Protein AF-A0A453CEZ7-F1 (afdb_monomer)

Solvent-accessible surface area (backbone atoms only — not comparable to full-atom values): 19955 Å² total; per-residue (Å²): 97,80,39,16,62,54,8,47,59,51,50,54,51,53,50,51,26,34,49,54,48,15,36,68,85,60,52,73,67,57,51,50,52,52,45,57,57,53,72,26,59,62,43,34,26,48,36,20,51,76,74,48,53,62,78,74,61,85,77,94,48,70,69,59,50,53,41,47,51,52,39,48,51,57,70,70,44,56,72,89,51,44,82,77,47,86,84,62,77,75,54,59,68,33,16,44,48,49,23,23,48,48,28,48,48,25,60,76,58,72,65,40,58,69,63,40,47,55,48,48,52,69,57,39,46,79,58,75,57,53,81,84,66,66,79,56,36,69,52,52,53,50,53,42,24,66,75,68,78,37,52,76,46,72,62,81,67,46,76,55,99,82,25,17,41,16,48,27,35,37,46,50,98,94,42,75,52,64,28,68,25,71,25,79,44,56,70,58,7,41,38,51,6,27,41,53,31,45,55,52,37,45,74,74,69,57,64,63,98,56,78,51,74,62,56,45,60,73,72,45,67,74,50,80,66,46,78,70,77,77,81,60,80,78,79,80,73,65,70,66,60,62,59,53,59,72,66,62,71,75,81,88,78,82,91,78,96,78,90,79,86,83,79,83,84,82,86,82,86,83,82,88,82,91,81,90,83,83,90,81,90,80,90,87,79,89,81,89,84,89,84,82,91,80,88,85,89,80,91,88,88,80,90,87,88,84,90,84,86,83,86,83,88,77,92,77,87,133

Organism: Aegilops tauschii subsp. strangulata (NCBI:txid200361)

Foldseek 3Di:
DVLLVVLLVLLLQLLLLQLCFFFVVDDPVLSVVLSCQLLDLQNLLLLLLVVVVVVVDDDDDPVLVVLNVVQSVLSPDDPVCNVVDDRGDRRSVSNSVSSSVLSVCCVVVVNPVVRSSVVSCVSRVVSVVCQPDDPQLVVQLVLLCVQVVKDKDWDDWDDDPQWTKTKIWIDDPNDIQIFIAIGNDPVVRVSVRSVVSVVVCVVVVSDHPDDDSSVCVVPTRGDDRDNPPPPDDPPPPPCPVVVVVVVPPDDDDDDDDDDDDDDDDDDDDDDDDDDDDDDDDDDDDDDDDDDDDDDDDDDDDDDDDDDDYDDDDDDDDD

pLDDT: mean 71.64, std 26.14, range [23.06, 97.88]

Radius of gyration: 31.82 Å; Cα contacts (8 Å, |Δi|>4): 300; chains: 1; bounding box: 87×62×103 Å

Secondary structure (DSSP, 8-state):
-HHHHHHHHHHHHHHHHHHHHH-TT--HHHHHHHHHHHS-HHHHHHHHHHTS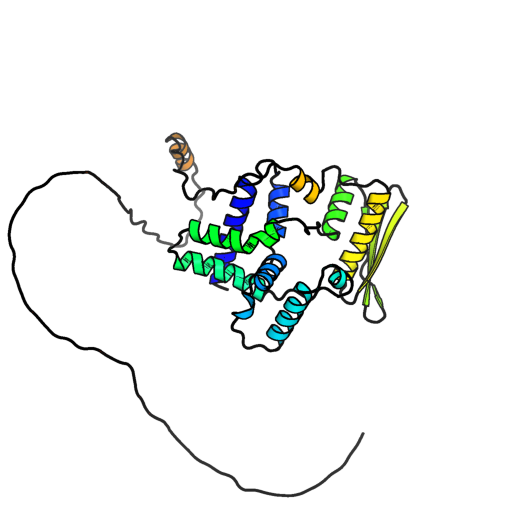GGGG-----HHHHHHHHHHHHHHHS-HHHHTTSPPPPP-THHHHHHHHHHHHHHHHTTS-HHHHHHHHHHHHTTTTT-TT----HHHHHHHHHHHTT-EEE-PPPEEETTEEEEEEEEEETTEEEEEEEEESSHHHHHHHHHHHHHHHHHHTT---SS--HHHHHHHS-PPPP--TTSSPPPP---THHHHHHHH-----------------------------------------------------------------------

InterPro domains:
  IPR000999 Ribonuclease III domain [PF00636] (1-110)
  IPR000999 Ribonuclease III domain [PS00517] (1-9)
  IPR000999 Ribonuclease III domain [PS50142] (1-110)
  IPR000999 Ribonuclease III domain [SM00535] (1-133)
  IPR000999 Ribonuclease III domain [cd00593] (1-128)
  IPR036389 Ribonuclease III, endonuclease domain superfamily [G3DSA:1.10.1520.10] (1-131)
  IPR036389 Ribonuclease III, endonuclease domain superfamily [SSF69065] (1-130)

Mean predicted aligned error: 17.3 Å

Sequence (318 aa):
QKLEFLGDAVLEYLITSYLYSAYPDLKPGQITDLKSLAVSNNSLAYVAVQKGIHKYLIKDSNYLSTAVNKFENYIRLPNSEKDLVEEPACPKVLGDIVESCVAAVLLDSGFNLNYVWTLVLMLLEPVLSFSDMHMNPMREIRELCQCHELELGLPEPMKADGEYHVKVEVNINSQVISSAAANRNSKVARKFAAQETLSKLKNYGYTHKNKSLEEILRDARKKEPELLGYNEEPIKVEADISAEMNNLKIGKERDANISFQNTEISIRGTLRTSSQRTAGNTMFSKDDVSIERNNQLKVAKQNACLPKGTTQKNIRKE

Structure (mmCIF, N/CA/C/O backbone):
data_AF-A0A453CEZ7-F1
#
_entry.id   AF-A0A453CEZ7-F1
#
loop_
_atom_site.group_PDB
_atom_site.id
_atom_site.type_symbol
_atom_s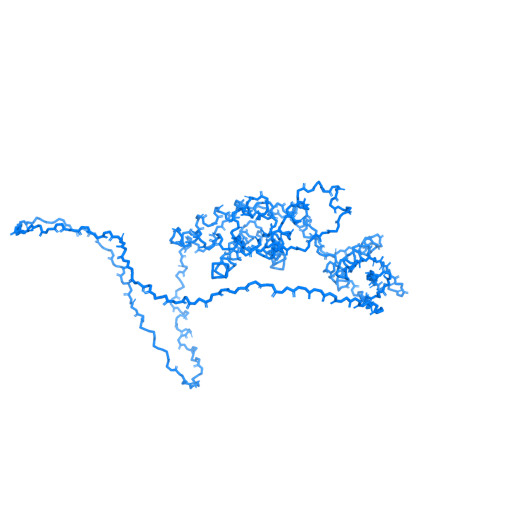ite.label_atom_id
_atom_site.label_alt_id
_atom_site.label_comp_id
_atom_site.label_asym_id
_atom_site.label_entity_id
_atom_site.label_seq_id
_atom_site.pdbx_PDB_ins_code
_atom_site.Cartn_x
_atom_site.Cartn_y
_atom_site.Cartn_z
_atom_site.occupancy
_atom_site.B_iso_or_equiv
_atom_site.auth_seq_id
_atom_site.auth_comp_id
_atom_site.auth_asym_id
_atom_site.auth_atom_id
_atom_site.pdbx_PDB_model_num
ATOM 1 N N . GLN A 1 1 ? -17.332 4.122 0.348 1.00 91.44 1 GLN A N 1
ATOM 2 C CA . GLN A 1 1 ? -17.367 5.562 0.006 1.00 91.44 1 GLN A CA 1
ATOM 3 C C . GLN A 1 1 ? -17.432 6.469 1.233 1.00 91.44 1 GLN A C 1
ATOM 5 O O . GLN A 1 1 ? -16.392 6.988 1.594 1.00 91.44 1 GLN A O 1
ATOM 10 N N . LYS A 1 2 ? -18.559 6.665 1.948 1.00 97.81 2 LYS A N 1
ATOM 11 C CA . LYS A 1 2 ? -18.514 7.504 3.179 1.00 97.81 2 LYS A CA 1
ATOM 12 C C . LYS A 1 2 ? -17.628 6.920 4.292 1.00 97.81 2 LYS A C 1
ATOM 14 O O . LYS A 1 2 ? -16.900 7.669 4.927 1.00 97.81 2 LYS A O 1
ATOM 19 N N . LEU A 1 3 ? -17.707 5.604 4.516 1.00 97.81 3 LEU A N 1
ATOM 20 C CA . LEU A 1 3 ? -16.859 4.907 5.492 1.00 97.81 3 LEU A CA 1
ATOM 21 C C . LEU A 1 3 ? -15.409 4.826 4.998 1.00 97.81 3 LEU A C 1
ATOM 23 O O . LEU A 1 3 ? -14.551 5.355 5.674 1.00 97.81 3 LEU A O 1
ATOM 27 N N . GLU A 1 4 ? -15.164 4.278 3.803 1.00 97.88 4 GLU A N 1
ATOM 28 C CA . GLU A 1 4 ? -13.909 4.388 3.019 1.00 97.88 4 GLU A CA 1
ATOM 29 C C . GLU A 1 4 ? -13.171 5.728 3.216 1.00 97.88 4 GLU A C 1
ATOM 31 O O . GLU A 1 4 ? -12.078 5.728 3.759 1.00 97.88 4 GLU A O 1
ATOM 36 N N . PHE A 1 5 ? -13.799 6.871 2.912 1.00 97.50 5 PHE A N 1
ATOM 37 C CA . PHE A 1 5 ? -13.181 8.199 3.050 1.00 97.50 5 PHE A CA 1
ATOM 38 C C . PHE A 1 5 ? -12.743 8.544 4.486 1.00 97.50 5 PHE A C 1
ATOM 40 O O . PHE A 1 5 ? -11.689 9.138 4.688 1.00 97.50 5 PHE A O 1
ATOM 47 N N . LEU A 1 6 ? -13.540 8.178 5.497 1.00 97.75 6 LEU A N 1
ATOM 48 C CA . LEU A 1 6 ? -13.139 8.322 6.902 1.00 97.75 6 LEU A CA 1
ATOM 49 C C . LEU A 1 6 ? -12.032 7.318 7.270 1.00 97.75 6 LEU A C 1
ATOM 51 O O . LEU A 1 6 ? -11.147 7.625 8.061 1.00 97.75 6 LEU A O 1
ATOM 55 N N . GLY A 1 7 ? -12.102 6.117 6.705 1.00 97.50 7 GLY A N 1
ATOM 56 C CA . GLY A 1 7 ? -11.224 4.991 6.981 1.00 97.50 7 GLY A CA 1
ATOM 57 C C . GLY A 1 7 ? -9.816 5.200 6.461 1.00 97.50 7 GLY A C 1
ATOM 58 O O . GLY A 1 7 ? -8.882 4.913 7.195 1.00 97.50 7 GLY A O 1
ATOM 59 N N . ASP A 1 8 ? -9.674 5.747 5.255 1.00 96.31 8 ASP A N 1
ATOM 60 C CA . ASP A 1 8 ? -8.403 6.145 4.641 1.00 96.31 8 ASP A CA 1
ATOM 61 C C . ASP A 1 8 ? -7.633 7.117 5.550 1.00 96.31 8 ASP A C 1
ATOM 63 O O . ASP A 1 8 ? -6.534 6.805 6.004 1.00 96.31 8 ASP A O 1
ATOM 67 N N . ALA A 1 9 ? -8.264 8.225 5.961 1.00 95.94 9 ALA A N 1
ATOM 68 C CA . ALA A 1 9 ? -7.652 9.205 6.864 1.00 95.94 9 ALA A CA 1
ATOM 69 C C . ALA A 1 9 ? -7.253 8.609 8.233 1.00 95.94 9 ALA A C 1
ATOM 71 O O . ALA A 1 9 ? -6.194 8.923 8.782 1.00 95.94 9 ALA A O 1
ATOM 72 N N . VAL A 1 10 ? -8.088 7.727 8.793 1.00 95.38 10 VAL A N 1
ATOM 73 C CA . VAL A 1 10 ? -7.807 7.037 10.065 1.00 95.38 10 VAL A CA 1
ATOM 74 C C . VAL A 1 10 ? -6.659 6.038 9.901 1.00 95.38 10 VAL A C 1
ATOM 76 O O . VAL A 1 10 ? -5.784 5.956 10.760 1.00 95.38 10 VAL A O 1
ATOM 79 N N . LEU A 1 11 ? -6.628 5.301 8.792 1.00 95.06 11 LEU A N 1
ATOM 80 C CA . LEU A 1 11 ? -5.602 4.314 8.477 1.00 95.06 11 LEU A CA 1
ATOM 81 C C . LEU A 1 11 ? -4.247 4.973 8.189 1.00 95.06 11 LEU A C 1
ATOM 83 O O . LEU A 1 11 ? -3.222 4.480 8.662 1.00 95.06 11 LEU A O 1
ATOM 87 N N . GLU A 1 12 ? -4.242 6.109 7.485 1.00 92.94 12 GLU A N 1
ATOM 88 C CA . GLU A 1 12 ? -3.051 6.924 7.244 1.00 92.94 12 GLU A CA 1
ATOM 89 C C . GLU A 1 12 ? -2.430 7.402 8.562 1.00 92.94 12 GLU A C 1
ATOM 91 O O . GLU A 1 12 ? -1.220 7.251 8.762 1.00 92.94 12 GLU A O 1
ATOM 96 N N . TYR A 1 13 ? -3.246 7.932 9.479 1.00 93.69 13 TYR A N 1
ATOM 97 C CA . TYR A 1 13 ? -2.795 8.344 10.808 1.00 93.69 13 TYR A CA 1
ATOM 98 C C . TYR A 1 13 ? -2.228 7.157 11.600 1.00 93.69 13 TYR A C 1
ATOM 100 O O . TYR A 1 13 ? -1.073 7.216 12.020 1.00 93.69 13 TYR A O 1
ATOM 108 N N . LEU A 1 14 ? -2.973 6.051 11.732 1.00 93.44 14 LEU A N 1
ATOM 109 C CA . LEU A 1 14 ? -2.536 4.892 12.520 1.00 93.44 14 LEU A CA 1
ATOM 110 C C . LEU A 1 14 ? -1.253 4.254 11.955 1.00 93.44 14 LEU A C 1
ATOM 112 O O . LEU A 1 14 ? -0.355 3.911 12.723 1.00 93.44 14 LEU A O 1
ATOM 116 N N . ILE A 1 15 ? -1.096 4.147 10.630 1.00 91.81 15 ILE A N 1
ATOM 117 C CA . ILE A 1 15 ? 0.166 3.663 10.049 1.00 91.81 15 ILE A CA 1
ATOM 118 C C . ILE A 1 15 ? 1.305 4.669 10.211 1.00 91.81 15 ILE A C 1
ATOM 120 O O . ILE A 1 15 ? 2.438 4.256 10.460 1.00 91.81 15 ILE A O 1
ATOM 124 N N . THR A 1 16 ? 1.035 5.973 10.145 1.00 91.94 16 THR A N 1
ATOM 125 C CA . THR A 1 16 ? 2.059 6.987 10.434 1.00 91.94 16 THR A CA 1
ATOM 126 C C . THR A 1 16 ? 2.532 6.883 11.890 1.00 91.94 16 THR A C 1
ATOM 128 O O . THR A 1 16 ? 3.740 6.870 12.128 1.00 91.94 16 THR A O 1
ATOM 131 N N . SER A 1 17 ? 1.618 6.696 12.851 1.00 92.19 17 SER A N 1
ATOM 132 C CA . SER A 1 17 ? 1.946 6.441 14.262 1.00 92.19 17 SER A CA 1
ATOM 133 C C . SER A 1 17 ? 2.758 5.159 14.461 1.00 92.19 17 SER A C 1
ATOM 135 O O . SER A 1 17 ? 3.758 5.185 15.180 1.00 92.19 17 SER A O 1
ATOM 137 N N . TYR A 1 18 ? 2.391 4.057 13.792 1.00 91.69 18 TYR A N 1
ATOM 138 C CA . TYR A 1 18 ? 3.159 2.805 13.818 1.00 91.69 18 TYR A CA 1
ATOM 139 C C . TYR A 1 18 ? 4.579 2.997 13.277 1.00 91.69 18 TYR A C 1
ATOM 141 O O . TYR A 1 18 ? 5.542 2.627 13.943 1.00 91.69 18 TYR A O 1
ATOM 149 N N . LEU A 1 19 ? 4.734 3.588 12.087 1.00 90.81 19 LEU A N 1
ATOM 150 C CA . LEU A 1 19 ? 6.047 3.740 11.455 1.00 90.81 19 LEU A CA 1
ATOM 151 C C . LEU A 1 19 ? 6.964 4.668 12.261 1.00 90.81 19 LEU A C 1
ATOM 153 O O . LEU A 1 19 ? 8.140 4.356 12.428 1.00 90.81 19 LEU A O 1
ATOM 157 N N . TYR A 1 20 ? 6.425 5.766 12.794 1.00 91.06 20 TYR A N 1
ATOM 158 C CA . TYR A 1 20 ? 7.179 6.729 13.597 1.00 91.06 20 TYR A CA 1
ATOM 159 C C . TYR A 1 20 ? 7.643 6.148 14.944 1.00 91.06 20 TYR A C 1
ATOM 161 O O . TYR A 1 20 ? 8.802 6.317 15.319 1.00 91.06 20 TYR A O 1
ATOM 169 N N . SER A 1 21 ? 6.765 5.440 15.666 1.00 91.00 21 SER A N 1
ATOM 170 C CA . SER A 1 21 ? 7.099 4.851 16.975 1.00 91.00 21 SER A CA 1
ATOM 171 C C . SER A 1 21 ? 7.994 3.611 16.857 1.00 91.00 21 SER A C 1
ATOM 173 O O . SER A 1 21 ? 9.000 3.501 17.565 1.00 91.00 21 SER A O 1
ATOM 175 N N . ALA A 1 22 ? 7.671 2.697 15.935 1.00 89.88 22 ALA A N 1
ATOM 176 C CA . ALA A 1 22 ? 8.386 1.436 15.777 1.00 89.88 22 ALA A CA 1
ATOM 177 C C . ALA A 1 22 ? 9.770 1.603 15.137 1.00 89.88 22 ALA A C 1
ATOM 179 O O . ALA A 1 22 ? 10.648 0.793 15.422 1.00 89.88 22 ALA A O 1
ATOM 180 N N . TYR A 1 23 ? 9.987 2.621 14.296 1.00 90.19 23 TYR A N 1
ATOM 181 C CA . TYR A 1 23 ? 11.231 2.797 13.539 1.00 90.19 23 TYR A CA 1
ATOM 182 C C . TYR A 1 23 ? 11.820 4.218 13.693 1.00 90.19 23 TYR A C 1
ATOM 184 O O . TYR A 1 23 ? 11.913 4.965 12.716 1.00 90.19 23 TYR A O 1
ATOM 192 N N . PRO A 1 24 ? 12.275 4.599 14.904 1.00 88.06 24 PRO A N 1
ATOM 193 C CA . PRO A 1 24 ? 12.726 5.963 15.213 1.00 88.06 24 PRO A CA 1
ATOM 194 C C . PRO A 1 24 ? 13.996 6.395 14.461 1.00 88.06 24 PRO A C 1
ATOM 196 O O . PRO A 1 24 ? 14.272 7.586 14.359 1.00 88.06 24 PRO A O 1
ATOM 199 N N . ASP A 1 25 ? 14.773 5.438 13.946 1.00 87.56 25 ASP A N 1
ATOM 200 C CA . ASP A 1 25 ? 16.018 5.693 13.215 1.00 87.56 25 ASP A CA 1
ATOM 201 C C . ASP A 1 25 ? 15.774 6.007 11.715 1.00 87.56 25 ASP A C 1
ATOM 203 O O . ASP A 1 25 ? 16.719 6.308 10.979 1.00 87.56 25 ASP A O 1
ATOM 207 N N . LEU A 1 26 ? 14.521 5.937 11.233 1.00 87.12 26 LEU A N 1
ATOM 208 C CA . LEU A 1 26 ? 14.176 6.211 9.834 1.00 87.12 26 LEU A CA 1
ATOM 209 C C . LEU A 1 26 ? 14.031 7.702 9.529 1.00 87.12 26 LEU A C 1
ATOM 211 O O . LEU A 1 26 ? 13.443 8.488 10.269 1.00 87.12 26 LEU A O 1
ATOM 215 N N . LYS A 1 27 ? 14.502 8.082 8.343 1.00 87.62 27 LYS A N 1
ATOM 216 C CA . LYS A 1 27 ? 14.357 9.430 7.790 1.00 87.62 27 LYS A CA 1
ATOM 217 C C . LYS A 1 27 ? 12.921 9.655 7.282 1.00 87.62 27 LYS A C 1
ATOM 219 O O . LYS A 1 27 ? 12.317 8.714 6.766 1.00 87.62 27 LYS A O 1
ATOM 224 N N . PRO A 1 28 ? 12.401 10.899 7.279 1.00 85.88 28 PRO A N 1
ATOM 225 C CA . PRO A 1 28 ? 11.036 11.199 6.822 1.00 85.88 28 PRO A CA 1
ATOM 226 C C . PRO A 1 28 ? 10.678 10.670 5.421 1.00 85.88 28 PRO A C 1
ATOM 228 O O . PRO A 1 28 ? 9.555 10.219 5.200 1.00 85.88 28 PRO A O 1
ATOM 231 N N . GLY A 1 29 ? 11.633 10.664 4.482 1.00 80.75 29 GLY A N 1
ATOM 232 C CA . GLY A 1 29 ? 11.440 10.058 3.158 1.00 80.75 29 GLY A CA 1
ATOM 233 C C . GLY A 1 29 ? 11.208 8.543 3.221 1.00 80.75 29 GLY A C 1
ATOM 234 O O . GLY A 1 29 ? 10.255 8.048 2.637 1.00 80.75 29 GLY A O 1
ATOM 235 N N . GLN A 1 30 ? 11.997 7.819 4.022 1.00 83.25 30 GLN A N 1
ATOM 236 C CA . GLN A 1 30 ? 11.859 6.367 4.205 1.00 83.25 30 GLN A CA 1
ATOM 237 C C . GLN A 1 30 ? 10.521 6.012 4.872 1.00 83.25 30 GLN A C 1
ATOM 239 O O . GLN A 1 30 ? 9.862 5.063 4.461 1.00 83.25 30 GLN A O 1
ATOM 244 N N . ILE A 1 31 ? 10.077 6.808 5.854 1.00 85.94 31 ILE A N 1
ATOM 245 C CA . ILE A 1 31 ? 8.747 6.661 6.471 1.00 85.94 31 ILE A CA 1
ATOM 246 C C . ILE A 1 31 ? 7.641 6.884 5.429 1.00 85.94 31 ILE A C 1
ATOM 248 O O . ILE A 1 31 ? 6.683 6.115 5.379 1.00 85.94 31 ILE A O 1
ATOM 252 N N . THR A 1 32 ? 7.782 7.896 4.568 1.00 84.81 32 THR A N 1
ATOM 253 C CA . THR A 1 32 ? 6.827 8.171 3.480 1.00 84.81 32 THR A CA 1
ATOM 254 C C . THR A 1 32 ? 6.749 6.999 2.499 1.00 84.81 32 THR A C 1
ATOM 256 O O . THR A 1 32 ? 5.654 6.585 2.128 1.00 84.81 32 THR A O 1
ATOM 259 N N . ASP A 1 33 ? 7.892 6.410 2.152 1.00 81.50 33 ASP A N 1
ATOM 260 C CA . ASP A 1 33 ? 7.983 5.270 1.239 1.00 81.50 33 ASP A CA 1
ATOM 261 C C . ASP A 1 33 ? 7.323 4.019 1.822 1.00 81.50 33 ASP A C 1
ATOM 263 O O . ASP A 1 33 ? 6.477 3.402 1.171 1.00 81.50 33 ASP A O 1
ATOM 267 N N . LEU A 1 34 ? 7.632 3.691 3.080 1.00 83.31 34 LEU A N 1
ATOM 268 C CA . LEU A 1 34 ? 6.989 2.595 3.804 1.00 83.31 34 LEU A CA 1
ATOM 269 C C . LEU A 1 34 ? 5.484 2.819 3.949 1.00 83.31 34 LEU A C 1
ATOM 271 O O . LEU A 1 34 ? 4.721 1.876 3.756 1.00 83.31 34 LEU A O 1
ATOM 275 N N . LYS A 1 35 ? 5.038 4.052 4.220 1.00 87.12 35 LYS A N 1
ATOM 276 C CA . LYS A 1 35 ? 3.612 4.397 4.291 1.00 87.12 35 LYS A CA 1
ATOM 277 C C . LYS A 1 35 ? 2.918 4.155 2.952 1.00 87.12 35 LYS A C 1
ATOM 279 O O . LYS A 1 35 ? 1.888 3.490 2.922 1.00 87.12 35 LYS A O 1
ATOM 284 N N . SER A 1 36 ? 3.496 4.633 1.847 1.00 83.44 36 SER A N 1
ATOM 285 C CA . SER A 1 36 ? 2.954 4.440 0.493 1.00 83.44 36 SER A CA 1
ATOM 286 C C . SER A 1 36 ? 2.915 2.975 0.046 1.00 83.44 36 SER A C 1
ATOM 288 O O . SER A 1 36 ? 2.122 2.628 -0.828 1.00 83.44 36 SER A O 1
ATOM 290 N N . LEU A 1 37 ? 3.763 2.118 0.619 1.00 80.50 37 LEU A N 1
ATOM 291 C CA . LEU A 1 37 ? 3.786 0.678 0.355 1.00 80.50 37 LEU A CA 1
ATOM 292 C C . LEU A 1 37 ? 2.840 -0.091 1.294 1.00 80.50 37 LEU A C 1
ATOM 294 O O . LEU A 1 37 ? 2.185 -1.036 0.856 1.00 80.50 37 LEU A O 1
ATOM 298 N N . ALA A 1 38 ? 2.700 0.336 2.551 1.00 82.81 38 ALA A N 1
ATOM 299 C CA . ALA A 1 38 ? 1.788 -0.262 3.524 1.00 82.81 38 ALA A CA 1
ATOM 300 C C . ALA A 1 38 ? 0.313 0.066 3.228 1.00 82.81 38 ALA A C 1
ATOM 302 O O . ALA A 1 38 ? -0.527 -0.833 3.184 1.00 82.81 38 ALA A O 1
ATOM 303 N N . VAL A 1 39 ? 0.010 1.341 2.971 1.00 85.69 39 VAL A N 1
ATOM 304 C CA . VAL A 1 39 ? -1.337 1.867 2.696 1.00 85.69 39 VAL A CA 1
ATOM 305 C C . VAL A 1 39 ? -1.469 2.160 1.202 1.00 85.69 39 VAL A C 1
ATOM 307 O O . VAL A 1 39 ? -1.606 3.296 0.759 1.00 85.69 39 VAL A O 1
ATOM 310 N N . SER A 1 40 ? -1.373 1.101 0.398 1.00 88.06 40 SER A N 1
ATOM 311 C CA . SER A 1 40 ? -1.708 1.146 -1.027 1.00 88.06 40 SER A CA 1
ATOM 312 C C . SER A 1 40 ? -2.954 0.309 -1.288 1.00 88.06 40 SER A C 1
ATOM 314 O O . SER A 1 40 ? -3.124 -0.748 -0.682 1.00 88.06 40 SER A O 1
ATOM 316 N N . ASN A 1 41 ? -3.783 0.704 -2.255 1.00 89.94 41 ASN A N 1
ATOM 317 C CA . ASN A 1 41 ? -4.950 -0.085 -2.665 1.00 89.94 41 ASN A CA 1
ATOM 318 C C . ASN A 1 41 ? -4.603 -1.558 -2.989 1.00 89.94 41 ASN A C 1
ATOM 320 O O . ASN A 1 41 ? -5.402 -2.451 -2.727 1.00 89.94 41 ASN A O 1
ATOM 324 N N . ASN A 1 42 ? -3.411 -1.841 -3.532 1.00 87.94 42 ASN A N 1
ATOM 325 C CA . ASN A 1 42 ? -2.968 -3.219 -3.776 1.00 87.94 42 ASN A CA 1
ATOM 326 C C . ASN A 1 42 ? -2.665 -3.966 -2.468 1.00 87.94 42 ASN A C 1
ATOM 328 O O . ASN A 1 42 ? -3.048 -5.125 -2.324 1.00 87.94 42 ASN A O 1
ATOM 332 N N . SER A 1 43 ? -2.025 -3.296 -1.510 1.00 88.25 43 SER A N 1
ATOM 333 C CA . SER A 1 43 ? -1.682 -3.841 -0.191 1.00 88.25 43 SER A CA 1
ATOM 334 C C . SER A 1 43 ? -2.938 -4.110 0.645 1.00 88.25 43 SER A C 1
ATOM 336 O O . SER A 1 43 ? -3.079 -5.176 1.241 1.00 88.25 43 SER A O 1
ATOM 338 N N . LEU A 1 44 ? -3.905 -3.190 0.620 1.00 92.62 44 LEU A N 1
ATOM 339 C CA . LEU A 1 44 ? -5.189 -3.356 1.303 1.00 92.62 44 LEU A CA 1
ATOM 340 C C . LEU A 1 44 ? -6.051 -4.437 0.636 1.00 92.62 44 LEU A C 1
ATOM 342 O O . LEU A 1 44 ? -6.640 -5.263 1.329 1.00 92.62 44 LEU A O 1
ATOM 346 N N . ALA A 1 45 ? -6.045 -4.532 -0.697 1.00 92.69 45 ALA A N 1
ATOM 347 C CA . ALA A 1 45 ? -6.705 -5.629 -1.400 1.00 92.69 45 ALA A CA 1
ATOM 348 C C . ALA A 1 45 ? -6.082 -7.003 -1.097 1.00 92.69 45 ALA A C 1
ATOM 350 O O . ALA A 1 45 ? -6.808 -7.989 -0.954 1.00 92.69 45 ALA A O 1
ATOM 351 N N . TYR A 1 46 ? -4.754 -7.078 -0.962 1.00 90.00 46 TYR A N 1
ATOM 352 C CA . TYR A 1 46 ? -4.055 -8.284 -0.513 1.00 90.00 46 TYR A CA 1
ATOM 353 C C . TYR A 1 46 ? -4.535 -8.714 0.881 1.00 90.00 46 TYR A C 1
ATOM 355 O O . TYR A 1 46 ? -4.950 -9.859 1.068 1.00 90.00 46 TYR A O 1
ATOM 363 N N . VAL A 1 47 ? -4.594 -7.772 1.828 1.00 91.38 47 VAL A N 1
ATOM 364 C CA . VAL A 1 47 ? -5.136 -7.985 3.181 1.00 91.38 47 VAL A CA 1
ATOM 365 C C . VAL A 1 47 ? -6.599 -8.437 3.139 1.00 91.38 47 VAL A C 1
ATOM 367 O O . VAL A 1 47 ? -6.963 -9.397 3.821 1.00 91.38 47 VAL A O 1
ATOM 370 N N . ALA A 1 48 ? -7.433 -7.829 2.291 1.00 94.25 48 ALA A N 1
ATOM 371 C CA . ALA A 1 48 ? -8.831 -8.217 2.117 1.00 94.25 48 ALA A CA 1
ATOM 372 C C . ALA A 1 48 ? -8.998 -9.657 1.605 1.00 94.25 48 ALA A C 1
ATOM 374 O O . ALA A 1 48 ? -9.954 -10.344 1.989 1.00 94.25 48 ALA A O 1
ATOM 375 N N . VAL A 1 49 ? -8.076 -10.136 0.760 1.00 92.88 49 VAL A N 1
ATOM 376 C CA . VAL A 1 49 ? -8.022 -11.540 0.331 1.00 92.88 49 VAL A CA 1
ATOM 377 C C . VAL A 1 49 ? -7.544 -12.439 1.468 1.00 92.88 49 VAL A C 1
ATOM 379 O O . VAL A 1 49 ? -8.243 -13.386 1.834 1.00 92.88 49 VAL A O 1
ATOM 382 N N . GLN A 1 50 ? -6.391 -12.132 2.060 1.00 89.69 50 GLN A N 1
ATOM 383 C CA . GLN A 1 50 ? -5.729 -12.976 3.055 1.00 89.69 50 GLN A CA 1
ATOM 384 C C . GLN A 1 50 ? -6.550 -13.141 4.343 1.00 89.69 50 GLN A C 1
ATOM 386 O O . GLN A 1 50 ? -6.664 -14.250 4.859 1.00 89.69 50 GLN A O 1
ATOM 391 N N . LYS A 1 51 ? -7.175 -12.064 4.836 1.00 90.94 51 LYS A N 1
ATOM 392 C CA . LYS A 1 51 ? -8.050 -12.078 6.024 1.00 90.94 51 LYS A CA 1
ATOM 393 C C . LYS A 1 51 ? -9.497 -12.492 5.694 1.00 90.94 51 LYS A C 1
ATOM 395 O O . LYS A 1 51 ? -10.345 -12.520 6.576 1.00 90.94 51 LYS A O 1
ATOM 400 N N . GLY A 1 52 ? -9.810 -12.814 4.433 1.00 93.25 52 GLY A N 1
ATOM 401 C CA . GLY A 1 52 ? -11.128 -13.323 4.025 1.00 93.25 52 GLY A CA 1
ATOM 402 C C . GLY A 1 52 ? -12.248 -12.282 3.879 1.00 93.25 52 GLY A C 1
ATOM 403 O O . GLY A 1 52 ? -13.368 -12.662 3.546 1.00 93.25 52 GLY A O 1
ATOM 404 N N . ILE A 1 53 ? -11.964 -10.989 4.069 1.00 94.25 53 ILE A N 1
ATOM 405 C CA . ILE A 1 53 ? -12.944 -9.883 4.076 1.00 94.25 53 ILE A CA 1
ATOM 406 C C . ILE A 1 53 ? -13.743 -9.819 2.761 1.00 94.25 53 ILE A C 1
ATOM 408 O O . ILE A 1 53 ? -14.964 -9.667 2.779 1.00 94.25 53 ILE A O 1
ATOM 412 N N . HIS A 1 54 ? -13.082 -10.041 1.620 1.00 94.69 54 HIS A N 1
ATOM 413 C CA . HIS A 1 54 ? -13.695 -10.110 0.281 1.00 94.69 54 HIS A CA 1
ATOM 414 C C . HIS A 1 54 ? -14.901 -11.068 0.164 1.00 94.69 54 HIS A C 1
ATOM 416 O O . HIS A 1 54 ? -15.762 -10.863 -0.696 1.00 94.69 54 HIS A O 1
ATOM 422 N N . LYS A 1 55 ? -14.995 -12.096 1.021 1.00 94.62 55 LYS A N 1
ATOM 423 C CA . LYS A 1 55 ? -16.107 -13.065 1.033 1.00 94.62 55 LYS A CA 1
ATOM 424 C C . LYS A 1 55 ? -17.413 -12.460 1.548 1.00 94.62 55 LYS A C 1
ATOM 426 O O . LYS A 1 55 ? -18.482 -12.922 1.167 1.00 94.62 55 LYS A O 1
ATOM 431 N N . TYR A 1 56 ? -17.324 -11.405 2.357 1.00 94.62 56 TYR A N 1
ATOM 432 C CA . TYR A 1 56 ? -18.464 -10.675 2.917 1.00 94.62 56 TYR A CA 1
ATOM 433 C C . TYR A 1 56 ? -18.869 -9.457 2.066 1.00 94.62 56 TYR A C 1
ATOM 435 O O . TYR A 1 56 ? -19.826 -8.760 2.398 1.00 94.62 56 TYR A O 1
ATOM 443 N N . LEU A 1 57 ? -18.179 -9.202 0.944 1.00 94.06 57 LEU A N 1
ATOM 444 C CA . LEU A 1 57 ? -18.525 -8.134 0.005 1.00 94.06 57 LEU A CA 1
ATOM 445 C C . LEU A 1 57 ? -19.855 -8.436 -0.705 1.00 94.06 57 LEU A C 1
ATOM 447 O O . LEU A 1 57 ? -19.899 -9.218 -1.665 1.00 94.06 57 LEU A O 1
ATOM 451 N N . ILE A 1 58 ? -20.909 -7.749 -0.261 1.00 93.50 58 ILE A N 1
ATOM 452 C CA . ILE A 1 58 ? -22.210 -7.676 -0.931 1.00 93.50 58 ILE A CA 1
ATOM 453 C C . ILE A 1 58 ? -22.039 -6.886 -2.234 1.00 93.50 58 ILE A C 1
ATOM 455 O O . ILE A 1 58 ? -21.576 -5.747 -2.228 1.00 93.50 58 ILE A O 1
ATOM 459 N N . LYS A 1 59 ? -22.386 -7.507 -3.363 1.00 90.44 59 LYS A N 1
ATOM 460 C CA . LYS A 1 59 ? -22.222 -6.954 -4.713 1.00 90.44 59 LYS A CA 1
ATOM 461 C C . LYS A 1 59 ? -23.236 -7.584 -5.661 1.00 90.44 59 LYS A C 1
ATOM 463 O O . LYS A 1 59 ? -23.470 -8.786 -5.583 1.00 90.44 59 LYS A O 1
ATOM 468 N N . ASP A 1 60 ? -23.760 -6.788 -6.586 1.00 91.81 60 ASP A N 1
ATOM 469 C CA . ASP A 1 60 ? -24.593 -7.250 -7.700 1.00 91.81 60 ASP A CA 1
ATOM 470 C C . ASP A 1 60 ? -23.896 -6.899 -9.024 1.00 91.81 60 ASP A C 1
ATOM 472 O O . ASP A 1 60 ? -24.190 -5.910 -9.693 1.00 91.81 60 ASP A O 1
ATOM 476 N N . SER A 1 61 ? -22.820 -7.633 -9.322 1.00 93.75 61 SER A N 1
ATOM 477 C CA . SER A 1 61 ? -22.033 -7.441 -10.541 1.00 93.75 61 SER A CA 1
ATOM 478 C C . SER A 1 61 ? -21.212 -8.684 -10.868 1.00 93.75 61 SER A C 1
ATOM 480 O O . SER A 1 61 ? -20.301 -9.072 -10.125 1.00 93.75 61 SER A O 1
ATOM 482 N N . ASN A 1 62 ? -21.497 -9.277 -12.028 1.00 91.88 62 ASN A N 1
ATOM 483 C CA . ASN A 1 62 ? -20.743 -10.413 -12.555 1.00 91.88 62 ASN A CA 1
ATOM 484 C C . ASN A 1 62 ? -19.299 -10.015 -12.888 1.00 91.88 62 ASN A C 1
ATOM 486 O O . ASN A 1 62 ? -18.376 -10.723 -12.504 1.00 91.88 62 ASN A O 1
ATOM 490 N N . TYR A 1 63 ? -19.093 -8.843 -13.503 1.00 93.19 63 TYR A N 1
ATOM 491 C CA . TYR A 1 63 ? -17.759 -8.313 -13.809 1.00 93.19 63 TYR A CA 1
ATOM 492 C C . TYR A 1 63 ? -16.898 -8.165 -12.546 1.00 93.19 63 TYR A C 1
ATOM 494 O O . TYR A 1 63 ? -15.768 -8.653 -12.504 1.00 93.19 63 TYR A O 1
ATOM 502 N N . LEU A 1 64 ? -17.448 -7.544 -11.494 1.00 92.88 64 LEU A N 1
ATOM 503 C CA . LEU A 1 64 ? -16.723 -7.357 -10.238 1.00 92.88 64 LEU A CA 1
ATOM 504 C C . LEU A 1 64 ? -16.408 -8.695 -9.564 1.00 92.88 64 LEU A C 1
ATOM 506 O O . LEU A 1 64 ? -15.303 -8.887 -9.067 1.00 92.88 64 LEU A O 1
ATOM 510 N N . SER A 1 65 ? -17.356 -9.634 -9.588 1.00 93.44 65 SER A N 1
ATOM 511 C CA . SER A 1 65 ? -17.159 -10.978 -9.038 1.00 93.44 65 SER A CA 1
ATOM 512 C C . SER A 1 65 ? -16.063 -11.741 -9.790 1.00 93.44 65 SER A C 1
ATOM 514 O O . SER A 1 65 ? -15.191 -12.329 -9.160 1.00 93.44 65 SER A O 1
ATOM 516 N N . THR A 1 66 ? -16.021 -11.665 -11.125 1.00 93.88 66 THR A N 1
ATOM 517 C CA . THR A 1 66 ? -14.934 -12.248 -11.928 1.00 93.88 66 THR A CA 1
ATOM 518 C C . THR A 1 66 ? -13.579 -11.610 -11.610 1.00 93.88 66 THR A C 1
ATOM 520 O O . THR A 1 66 ? -12.592 -12.330 -11.466 1.00 93.88 66 THR A O 1
ATOM 523 N N . ALA A 1 67 ? -13.517 -10.282 -11.464 1.00 93.75 67 ALA A N 1
ATOM 524 C CA . ALA A 1 67 ? -12.282 -9.572 -11.127 1.00 93.75 67 ALA A CA 1
ATOM 525 C C . ALA A 1 67 ? -11.756 -9.947 -9.728 1.00 93.75 67 ALA A C 1
ATOM 527 O O . ALA A 1 67 ? -10.574 -10.258 -9.584 1.00 93.75 67 ALA A O 1
ATOM 528 N N . VAL A 1 68 ? -12.637 -9.988 -8.719 1.00 94.75 68 VAL A N 1
ATOM 529 C CA . VAL A 1 68 ? -12.300 -10.419 -7.351 1.00 94.75 68 VAL A CA 1
ATOM 530 C C . VAL A 1 68 ? -11.822 -11.869 -7.336 1.00 94.75 68 VAL A C 1
ATOM 532 O O . VAL A 1 68 ? -10.751 -12.127 -6.798 1.00 94.75 68 VAL A O 1
ATOM 535 N N . ASN A 1 69 ? -12.527 -12.792 -7.996 1.00 93.88 69 ASN A N 1
ATOM 536 C CA . ASN A 1 69 ? -12.129 -14.202 -8.041 1.00 93.88 69 ASN A CA 1
ATOM 537 C C . ASN A 1 69 ? -10.783 -14.402 -8.768 1.00 93.88 69 ASN A C 1
ATOM 539 O O . ASN A 1 69 ? -9.964 -15.212 -8.340 1.00 93.88 69 ASN A O 1
ATOM 543 N N . LYS A 1 70 ? -10.513 -13.654 -9.854 1.00 93.44 70 LYS A N 1
ATOM 544 C CA . LYS A 1 70 ? -9.214 -13.710 -10.552 1.00 93.44 70 LYS A CA 1
ATOM 545 C C . LYS A 1 70 ? -8.073 -13.243 -9.639 1.00 93.44 70 LYS A C 1
ATOM 547 O O . LYS A 1 70 ? -7.016 -13.869 -9.625 1.00 93.44 70 LYS A O 1
ATOM 552 N N . PHE A 1 71 ? -8.294 -12.171 -8.877 1.00 92.62 71 PHE A N 1
ATOM 553 C CA . PHE A 1 71 ? -7.317 -11.647 -7.923 1.00 92.62 71 PHE A CA 1
ATOM 554 C C . PHE A 1 71 ? -7.114 -12.600 -6.729 1.00 92.62 71 PHE A C 1
ATOM 556 O O . PHE A 1 71 ? -5.977 -12.937 -6.412 1.00 92.62 71 PHE A O 1
ATOM 563 N N . GLU A 1 72 ? -8.192 -13.125 -6.136 1.00 93.44 72 GLU A N 1
ATOM 564 C CA . GLU A 1 72 ? -8.160 -14.136 -5.063 1.00 93.44 72 GLU A CA 1
ATOM 565 C C . GLU A 1 72 ? -7.345 -15.376 -5.465 1.00 93.44 72 GLU A C 1
ATOM 567 O O . GLU A 1 72 ? -6.485 -15.823 -4.704 1.00 93.44 72 GLU A O 1
ATOM 572 N N . ASN A 1 73 ? -7.573 -15.896 -6.677 1.00 91.69 73 ASN A N 1
ATOM 573 C CA . ASN A 1 73 ? -6.832 -17.038 -7.208 1.00 91.69 73 ASN A CA 1
ATOM 574 C C . ASN A 1 73 ? -5.336 -16.732 -7.360 1.00 91.69 73 ASN A C 1
ATOM 576 O O . ASN A 1 73 ? -4.518 -17.529 -6.915 1.00 91.69 73 ASN A O 1
ATOM 580 N N . TYR A 1 74 ? -4.972 -15.575 -7.926 1.00 88.50 74 TYR A N 1
ATOM 581 C CA . TYR A 1 74 ? -3.569 -15.171 -8.081 1.00 88.50 74 TYR A CA 1
ATOM 582 C C . TYR A 1 74 ? -2.850 -15.001 -6.735 1.00 88.50 74 TYR A C 1
ATOM 584 O O . TYR A 1 74 ? -1.729 -15.477 -6.571 1.00 88.50 74 TYR A O 1
ATOM 592 N N . ILE A 1 75 ? -3.498 -14.389 -5.737 1.00 85.75 75 ILE A N 1
ATOM 593 C CA . ILE A 1 75 ? -2.915 -14.241 -4.395 1.00 85.75 75 ILE A CA 1
ATOM 594 C C . ILE A 1 75 ? -2.635 -15.602 -3.741 1.00 85.75 75 ILE A C 1
ATOM 596 O O . ILE A 1 75 ? -1.607 -15.754 -3.076 1.00 85.75 75 ILE A O 1
ATOM 600 N N . ARG A 1 76 ? -3.504 -16.597 -3.974 1.00 86.38 76 ARG A N 1
ATOM 601 C CA . ARG A 1 76 ? -3.352 -17.973 -3.473 1.00 86.38 76 ARG A CA 1
ATOM 602 C C . ARG A 1 76 ? -2.334 -18.835 -4.222 1.00 86.38 76 ARG A C 1
ATOM 604 O O . ARG A 1 76 ? -2.028 -19.915 -3.722 1.00 86.38 76 ARG A O 1
ATOM 6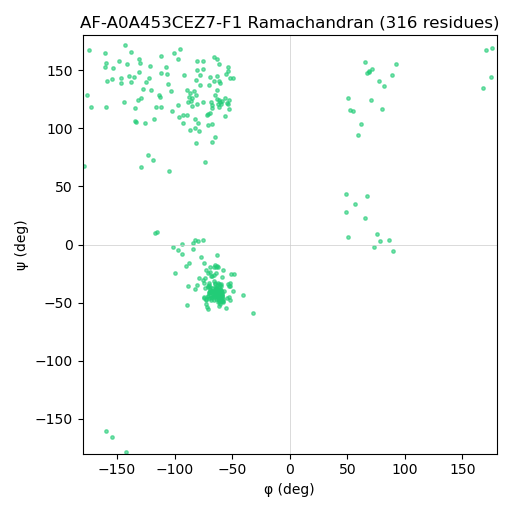11 N N . LEU A 1 77 ? -1.813 -18.402 -5.373 1.00 83.56 77 LEU A N 1
ATOM 612 C CA . LEU A 1 77 ? -0.747 -19.140 -6.056 1.00 83.56 77 LEU A CA 1
ATOM 613 C C . LEU A 1 77 ? 0.528 -19.182 -5.189 1.00 83.56 77 LEU A C 1
ATOM 615 O O . LEU A 1 77 ? 0.852 -18.187 -4.526 1.00 83.56 77 LEU A O 1
ATOM 619 N N . PRO A 1 78 ? 1.295 -20.287 -5.219 1.00 77.88 78 PRO A N 1
ATOM 620 C CA . PRO A 1 78 ? 2.664 -20.306 -4.716 1.00 77.88 78 PRO A CA 1
ATOM 621 C C . PRO A 1 78 ? 3.511 -19.225 -5.398 1.00 77.88 78 PRO A C 1
ATOM 623 O O . PRO A 1 78 ? 3.321 -18.937 -6.580 1.00 77.88 78 PRO A O 1
ATOM 626 N N . ASN A 1 79 ? 4.482 -18.644 -4.690 1.00 69.81 79 ASN A N 1
ATOM 627 C CA . ASN A 1 79 ? 5.314 -17.575 -5.263 1.00 69.81 79 ASN A CA 1
ATOM 628 C C . ASN A 1 79 ? 6.078 -18.040 -6.522 1.00 69.81 79 ASN A C 1
ATOM 630 O O . ASN A 1 79 ? 6.153 -17.289 -7.486 1.00 69.81 79 ASN A O 1
ATOM 634 N N . SER A 1 80 ? 6.498 -19.310 -6.576 1.00 68.00 80 SER A N 1
ATOM 635 C CA . SER A 1 80 ? 7.107 -19.943 -7.759 1.00 68.00 80 SER A CA 1
ATOM 636 C C . SER A 1 80 ? 6.203 -20.018 -8.998 1.00 68.00 80 SER A C 1
ATOM 638 O O . SER A 1 80 ? 6.699 -20.220 -10.100 1.00 68.00 80 SER A O 1
ATOM 640 N N . GLU A 1 81 ? 4.883 -19.903 -8.831 1.00 70.38 81 GLU A N 1
ATOM 641 C CA . GLU A 1 81 ? 3.910 -19.887 -9.931 1.00 70.38 81 GLU A CA 1
ATOM 642 C C . GLU A 1 81 ? 3.462 -18.462 -10.285 1.00 70.38 81 GLU A C 1
ATOM 644 O O . GLU A 1 81 ? 3.084 -18.211 -11.429 1.00 70.38 81 GLU A O 1
ATOM 649 N N . LYS A 1 82 ? 3.545 -17.506 -9.346 1.00 67.50 82 LYS A N 1
ATOM 650 C CA . LYS A 1 82 ? 3.231 -16.088 -9.604 1.00 67.50 82 LYS A CA 1
ATOM 651 C C . LYS A 1 82 ? 4.143 -15.485 -10.670 1.00 67.50 82 LYS A C 1
ATOM 653 O O . LYS A 1 82 ? 3.649 -14.764 -11.529 1.00 67.50 82 LYS A O 1
ATOM 658 N N . ASP A 1 83 ? 5.425 -15.850 -10.682 1.00 59.31 83 ASP A N 1
ATOM 659 C CA . ASP A 1 83 ? 6.393 -15.394 -11.693 1.00 59.31 83 ASP A CA 1
ATOM 660 C C . ASP A 1 83 ? 6.048 -15.850 -13.128 1.00 59.31 83 ASP A C 1
ATOM 662 O O . ASP A 1 83 ? 6.532 -15.274 -14.102 1.00 59.31 83 ASP A O 1
ATOM 666 N N . LEU A 1 84 ? 5.192 -16.870 -13.275 1.00 61.69 84 LEU A N 1
ATOM 667 C CA . LEU A 1 84 ? 4.765 -17.433 -14.561 1.00 61.69 84 LEU A CA 1
ATOM 668 C C . LEU A 1 84 ? 3.416 -16.875 -15.054 1.00 61.69 84 LEU A C 1
ATOM 670 O O . LEU A 1 84 ? 2.976 -17.221 -16.153 1.00 61.69 84 LEU A O 1
ATOM 674 N N . VAL A 1 85 ? 2.732 -16.042 -14.258 1.00 67.50 85 VAL A N 1
ATOM 675 C CA . VAL A 1 85 ? 1.352 -15.597 -14.513 1.00 67.50 85 VAL A CA 1
ATOM 676 C C . VAL A 1 85 ? 1.250 -14.072 -14.460 1.00 67.50 85 VAL A C 1
ATOM 678 O O . VAL A 1 85 ? 1.722 -13.427 -13.532 1.00 67.50 85 VAL A O 1
ATOM 681 N N . GLU A 1 86 ? 0.574 -13.471 -15.444 1.00 73.12 86 GLU A N 1
ATOM 682 C CA . GLU A 1 86 ? 0.333 -12.022 -15.467 1.00 73.12 86 GLU A CA 1
ATOM 683 C C . GLU A 1 86 ? -0.501 -11.572 -14.250 1.00 73.12 86 GLU A C 1
ATOM 685 O O . GLU A 1 86 ? -1.661 -11.977 -14.097 1.00 73.12 86 GLU A O 1
ATOM 690 N N . GLU A 1 87 ? 0.081 -10.699 -13.417 1.00 78.50 87 GLU A N 1
ATOM 691 C CA . GLU A 1 87 ? -0.564 -10.102 -12.242 1.00 78.50 87 GLU A CA 1
ATOM 692 C C . GLU A 1 87 ? -1.917 -9.460 -12.633 1.00 78.50 87 GLU A C 1
ATOM 694 O O . GLU A 1 87 ? -1.958 -8.522 -13.438 1.00 78.50 87 GLU A O 1
ATOM 699 N N . PRO A 1 88 ? -3.056 -9.944 -12.102 1.00 84.44 88 PRO A N 1
ATOM 700 C CA . PRO A 1 88 ? -4.360 -9.391 -12.430 1.00 84.44 88 PRO A CA 1
ATOM 701 C C . PRO A 1 88 ? -4.528 -7.985 -11.854 1.00 84.44 88 PRO A C 1
ATOM 703 O O . PRO A 1 88 ? -4.118 -7.696 -10.733 1.00 84.44 88 PRO A O 1
ATOM 706 N N . ALA A 1 89 ? -5.221 -7.121 -12.600 1.00 84.38 89 ALA A N 1
ATOM 707 C CA . ALA A 1 89 ? -5.574 -5.788 -12.128 1.00 84.38 89 ALA A CA 1
ATOM 708 C C . ALA A 1 89 ? -6.329 -5.857 -10.788 1.00 84.38 89 ALA A C 1
ATOM 710 O O . ALA A 1 89 ? -7.392 -6.475 -10.696 1.00 84.38 89 ALA A O 1
ATOM 711 N N . CYS A 1 90 ? -5.777 -5.194 -9.770 1.00 87.44 90 CYS A N 1
ATOM 712 C CA . CYS A 1 90 ? -6.345 -5.130 -8.430 1.00 87.44 90 CYS A CA 1
ATOM 713 C C . CYS A 1 90 ? -7.759 -4.500 -8.442 1.00 87.44 90 CYS A C 1
ATOM 715 O O . CYS A 1 90 ? -7.909 -3.346 -8.865 1.00 87.44 90 CYS A O 1
ATOM 717 N N . PRO A 1 91 ? -8.807 -5.208 -7.975 1.00 93.69 91 PRO A N 1
ATOM 718 C CA . PRO A 1 91 ? -10.145 -4.640 -7.841 1.00 93.69 91 PRO A CA 1
ATOM 719 C C . PRO A 1 91 ? -10.186 -3.647 -6.671 1.00 93.69 91 PRO A C 1
ATOM 721 O O . PRO A 1 91 ? -10.123 -4.062 -5.516 1.00 93.69 91 PRO A O 1
ATOM 724 N N . LYS A 1 92 ? -10.338 -2.347 -6.967 1.00 94.12 92 LYS A N 1
ATOM 725 C CA . LYS A 1 92 ? -10.315 -1.263 -5.960 1.00 94.12 92 LYS A CA 1
ATOM 726 C C . LYS A 1 92 ? -11.211 -1.502 -4.745 1.00 94.12 92 LYS A C 1
ATOM 728 O O . LYS A 1 92 ? -10.758 -1.348 -3.623 1.00 94.12 92 LYS A O 1
ATOM 733 N N . VAL A 1 93 ? -12.409 -2.048 -4.976 1.00 95.88 93 VAL A N 1
ATOM 734 C CA . VAL A 1 93 ? -13.378 -2.414 -3.928 1.00 95.88 93 VAL A CA 1
ATOM 735 C C . VAL A 1 93 ? -12.781 -3.222 -2.768 1.00 95.88 93 VAL A C 1
ATOM 737 O O . VAL A 1 93 ? -13.329 -3.205 -1.674 1.00 95.88 93 VAL A O 1
ATOM 740 N N . LEU A 1 94 ? -11.687 -3.957 -2.991 1.00 95.81 94 LEU A N 1
ATOM 741 C CA . LEU A 1 94 ? -11.006 -4.726 -1.954 1.00 95.81 94 LEU A CA 1
ATOM 742 C C . LEU A 1 94 ? -10.174 -3.847 -1.001 1.00 95.81 94 LEU A C 1
ATOM 744 O O . LEU A 1 94 ? -10.072 -4.197 0.169 1.00 95.81 94 LEU A O 1
ATOM 748 N N . GLY A 1 95 ? -9.631 -2.717 -1.463 1.00 95.31 95 GLY A N 1
ATOM 749 C CA . GLY A 1 95 ? -9.103 -1.661 -0.595 1.00 95.31 95 GLY A CA 1
ATOM 750 C C . GLY A 1 95 ? -10.239 -0.903 0.092 1.00 95.31 95 GLY A C 1
ATOM 751 O O . GLY A 1 95 ? -10.299 -0.883 1.323 1.00 95.31 95 GLY A O 1
ATOM 752 N N . ASP A 1 96 ? -11.214 -0.434 -0.698 1.00 97.00 96 ASP A N 1
ATOM 753 C CA . ASP A 1 96 ? -12.353 0.372 -0.234 1.00 97.00 96 ASP A CA 1
ATOM 754 C C . ASP A 1 96 ? -13.117 -0.277 0.950 1.00 97.00 96 ASP A C 1
ATOM 756 O O . ASP A 1 96 ? -13.614 0.415 1.848 1.00 97.00 96 ASP A O 1
ATOM 760 N N . ILE A 1 97 ? -13.244 -1.618 0.976 1.00 96.12 97 ILE A N 1
ATOM 761 C CA . ILE A 1 97 ? -13.875 -2.346 2.096 1.00 96.12 97 ILE A CA 1
ATOM 762 C C . ILE A 1 97 ? -13.002 -2.426 3.348 1.00 96.12 97 ILE A C 1
ATOM 764 O O . ILE A 1 97 ? -13.558 -2.412 4.441 1.00 96.12 97 ILE A O 1
ATOM 768 N N . VAL A 1 98 ? -11.673 -2.496 3.229 1.00 96.12 98 VAL A N 1
ATOM 769 C CA . VAL A 1 98 ? -10.771 -2.523 4.394 1.00 96.12 98 VAL A CA 1
ATOM 770 C C . VAL A 1 98 ? -10.813 -1.176 5.105 1.00 96.12 98 VAL A C 1
ATOM 772 O O . VAL A 1 98 ? -11.055 -1.132 6.310 1.00 96.12 98 VAL A O 1
ATOM 775 N N . GLU A 1 99 ? -10.701 -0.084 4.352 1.00 97.31 99 GLU A N 1
ATOM 776 C CA . GLU A 1 99 ? -10.881 1.284 4.854 1.00 97.31 99 GLU A CA 1
ATOM 777 C C . GLU A 1 99 ? -12.282 1.457 5.466 1.00 97.31 99 GLU A C 1
ATOM 779 O O . GLU A 1 99 ? -12.429 1.907 6.604 1.00 97.31 99 GLU A O 1
ATOM 784 N N . SER A 1 100 ? -13.330 0.996 4.769 1.00 97.44 100 SER A N 1
ATOM 785 C CA . SER A 1 100 ? -14.699 1.049 5.299 1.00 97.44 100 SER A CA 1
ATOM 786 C C . SER A 1 100 ? -14.877 0.255 6.601 1.00 97.44 100 SER A C 1
ATOM 788 O O . SER A 1 100 ? -15.635 0.693 7.466 1.00 97.44 100 SER A O 1
ATOM 790 N N . CYS A 1 101 ? -14.187 -0.877 6.776 1.00 96.19 101 CYS A N 1
ATOM 791 C CA . CYS A 1 101 ? -14.187 -1.647 8.022 1.00 96.19 101 CYS A CA 1
ATOM 792 C C . CYS A 1 101 ? -13.459 -0.917 9.162 1.00 96.19 101 CYS A C 1
ATOM 794 O O . CYS A 1 101 ? -13.961 -0.915 10.285 1.00 96.19 101 CYS A O 1
ATOM 796 N N . VAL A 1 102 ? -12.325 -0.261 8.884 1.00 96.94 102 VAL A N 1
ATOM 797 C CA . VAL A 1 102 ? -11.597 0.568 9.866 1.00 96.94 102 VAL A CA 1
ATOM 798 C C . VAL A 1 102 ? -12.491 1.702 10.378 1.00 96.94 102 VAL A C 1
ATOM 800 O O . VAL A 1 102 ? -12.651 1.864 11.588 1.00 96.94 102 VAL A O 1
ATOM 803 N N . ALA A 1 103 ? -13.161 2.425 9.475 1.00 97.88 103 ALA A N 1
ATOM 804 C CA . ALA A 1 103 ? -14.125 3.462 9.845 1.00 97.88 103 ALA A CA 1
ATOM 805 C C . ALA A 1 103 ? -15.351 2.914 10.592 1.00 97.88 103 ALA A C 1
ATOM 807 O O . ALA A 1 103 ? -15.818 3.541 11.541 1.00 97.88 103 ALA A O 1
ATOM 808 N N . ALA A 1 104 ? -15.875 1.750 10.193 1.00 97.62 104 ALA A N 1
ATOM 809 C CA . ALA A 1 104 ? -17.005 1.126 10.878 1.00 97.62 104 ALA A CA 1
ATOM 810 C C . ALA A 1 104 ? -16.671 0.805 12.343 1.00 97.62 104 ALA A C 1
ATOM 812 O O . ALA A 1 104 ? -17.458 1.141 13.223 1.00 97.62 104 ALA A O 1
ATOM 813 N N . VAL A 1 105 ? -15.490 0.237 12.617 1.00 97.12 105 VAL A N 1
ATOM 814 C CA . VAL A 1 105 ? -15.043 -0.064 13.989 1.00 97.12 105 VAL A CA 1
ATOM 815 C C . VAL A 1 105 ? -14.721 1.206 14.780 1.00 97.12 105 VAL A C 1
ATOM 817 O O . VAL A 1 105 ? -15.005 1.255 15.975 1.00 97.12 105 VAL A O 1
ATOM 820 N N . LEU A 1 106 ? -14.209 2.269 14.146 1.00 96.81 106 LEU A N 1
ATOM 821 C CA . LEU A 1 106 ? -14.050 3.567 14.815 1.00 96.81 106 LEU A CA 1
ATOM 822 C C . LEU A 1 106 ? -15.398 4.124 15.296 1.00 96.81 106 LEU A C 1
ATOM 824 O O . LEU A 1 106 ? -15.499 4.582 16.431 1.00 96.81 106 LEU A O 1
ATOM 828 N N . LEU A 1 107 ? -16.432 4.076 14.454 1.00 97.62 107 LEU A N 1
ATOM 829 C CA . LEU A 1 107 ? -17.760 4.587 14.799 1.00 97.62 107 LEU A CA 1
ATOM 830 C C . LEU A 1 107 ? -18.472 3.702 15.834 1.00 97.62 107 LEU A C 1
ATOM 832 O O . LEU A 1 107 ? -19.020 4.229 16.798 1.00 97.62 107 LEU A O 1
ATOM 836 N N . ASP A 1 108 ? -18.427 2.378 15.664 1.00 97.88 108 ASP A N 1
ATOM 837 C CA . ASP A 1 108 ? -19.044 1.397 16.572 1.00 97.88 108 ASP A CA 1
ATOM 838 C C . ASP A 1 108 ? -18.426 1.438 17.981 1.00 97.88 108 ASP A C 1
ATOM 840 O O . ASP A 1 108 ? -19.133 1.408 18.986 1.00 97.88 108 ASP A O 1
ATOM 844 N N . SER A 1 109 ? -17.104 1.625 18.066 1.00 96.06 109 SER A N 1
ATOM 845 C CA . SER A 1 109 ? -16.378 1.756 19.337 1.00 96.06 109 SER A CA 1
ATOM 846 C C . SER A 1 109 ? -16.470 3.141 19.995 1.00 96.06 109 SER A C 1
ATOM 848 O O . SER A 1 109 ? -15.826 3.367 21.023 1.00 96.06 109 SER A O 1
ATOM 850 N N . GLY A 1 110 ? -17.229 4.083 19.422 1.00 94.44 110 GLY A N 1
ATOM 851 C CA . GLY A 1 110 ? -17.363 5.440 19.957 1.00 94.44 110 GLY A CA 1
ATOM 852 C C . GLY A 1 110 ? -16.071 6.261 19.879 1.00 94.44 110 GLY A C 1
ATOM 853 O O . GLY A 1 110 ? -15.742 6.971 20.824 1.00 94.44 110 GLY A O 1
ATOM 854 N N . PHE A 1 111 ? -15.342 6.161 18.763 1.00 92.62 111 PHE A N 1
ATOM 855 C CA . PHE A 1 111 ? -14.048 6.811 18.500 1.00 92.62 111 PHE A CA 1
ATOM 856 C C . PHE A 1 111 ? -12.876 6.337 19.386 1.00 92.62 111 PHE A C 1
ATOM 858 O O . PHE A 1 111 ? -11.862 7.025 19.514 1.00 92.62 111 PHE A O 1
ATOM 865 N N . ASN A 1 112 ? -12.958 5.134 19.961 1.00 90.88 112 ASN A N 1
ATOM 866 C CA . ASN A 1 112 ? -11.872 4.565 20.758 1.00 90.88 112 ASN A CA 1
ATOM 867 C C . ASN A 1 112 ? -10.761 3.987 19.861 1.00 90.88 112 ASN A C 1
ATOM 869 O O . ASN A 1 112 ? -10.821 2.847 19.389 1.00 90.88 112 ASN A O 1
ATOM 873 N N . LEU A 1 113 ? -9.708 4.782 19.659 1.00 91.88 113 LEU A N 1
ATOM 874 C CA . LEU A 1 113 ? -8.602 4.441 18.766 1.00 91.88 113 LEU A CA 1
ATOM 875 C C . LEU A 1 113 ? -7.785 3.217 19.215 1.00 91.88 113 LEU A C 1
ATOM 877 O O . LEU A 1 113 ? -7.145 2.618 18.360 1.00 91.88 113 LEU A O 1
ATOM 881 N N . ASN A 1 114 ? -7.848 2.757 20.473 1.00 91.25 114 ASN A N 1
ATOM 882 C CA . ASN A 1 114 ? -7.153 1.524 20.889 1.00 91.25 114 ASN A CA 1
ATOM 883 C C . ASN A 1 114 ? -7.754 0.263 20.242 1.00 91.25 114 ASN A C 1
ATOM 885 O O . ASN A 1 114 ? -7.021 -0.654 19.858 1.00 91.25 114 ASN A O 1
ATOM 889 N N . TYR A 1 115 ? -9.082 0.207 20.084 1.00 93.19 115 TYR A N 1
ATOM 890 C CA . TYR A 1 115 ? -9.727 -0.905 19.379 1.00 93.19 115 TYR A CA 1
ATOM 891 C C . TYR A 1 115 ? -9.397 -0.874 17.883 1.00 93.19 115 TYR A C 1
ATOM 893 O O . TYR A 1 115 ? -9.075 -1.911 17.300 1.00 93.19 115 TYR A O 1
ATOM 901 N N . VAL A 1 116 ? -9.398 0.318 17.275 1.00 94.94 116 VAL A N 1
ATOM 902 C CA . VAL A 1 116 ? -9.048 0.495 15.857 1.00 94.94 116 VAL A CA 1
ATOM 903 C C . VAL A 1 116 ? -7.568 0.196 15.605 1.00 94.94 116 VAL A C 1
ATOM 905 O O . VAL A 1 116 ? -7.242 -0.483 14.640 1.00 94.94 116 VAL A O 1
ATOM 908 N N . TRP A 1 117 ? -6.673 0.613 16.500 1.00 93.69 117 TRP A N 1
ATOM 909 C CA . TRP A 1 117 ? -5.248 0.274 16.484 1.00 93.69 117 TRP A CA 1
ATOM 910 C C . TRP A 1 117 ? -5.025 -1.239 16.528 1.00 93.69 117 TRP A C 1
ATOM 912 O O . TRP A 1 117 ? -4.339 -1.790 15.670 1.00 93.69 117 TRP A O 1
ATOM 922 N N . THR A 1 118 ? -5.686 -1.930 17.462 1.00 93.12 118 THR A N 1
ATOM 923 C CA . THR A 1 118 ? -5.619 -3.397 17.580 1.00 93.12 118 THR A CA 1
ATOM 924 C C . THR A 1 118 ? -6.081 -4.089 16.291 1.00 93.12 118 THR A C 1
ATOM 926 O O . THR A 1 118 ? -5.436 -5.028 15.820 1.00 93.12 118 THR A O 1
ATOM 929 N N . LEU A 1 119 ? -7.169 -3.600 15.683 1.00 92.88 119 LEU A N 1
ATOM 930 C CA . LEU A 1 119 ? -7.648 -4.064 14.380 1.00 92.88 119 LEU A CA 1
ATOM 931 C C . LEU A 1 119 ? -6.623 -3.803 13.267 1.00 92.88 119 LEU A C 1
ATOM 933 O O . LEU A 1 119 ? -6.316 -4.715 12.507 1.00 92.88 119 LEU A O 1
ATOM 937 N N . VAL A 1 120 ? -6.092 -2.585 13.155 1.00 91.69 120 VAL A N 1
ATOM 938 C CA . VAL A 1 120 ? -5.162 -2.193 12.084 1.00 91.69 120 VAL A CA 1
ATOM 939 C C . VAL A 1 120 ? -3.858 -2.982 12.164 1.00 91.69 120 VAL A C 1
ATOM 941 O O . VAL A 1 120 ? -3.407 -3.480 11.134 1.00 91.69 120 VAL A O 1
ATOM 944 N N . LEU A 1 121 ? -3.301 -3.201 13.360 1.00 90.25 121 LEU A N 1
ATOM 945 C CA . LEU A 1 121 ? -2.144 -4.084 13.537 1.00 90.25 121 LEU A CA 1
ATOM 946 C C . LEU A 1 121 ? -2.463 -5.525 13.109 1.00 90.25 121 LEU A C 1
ATOM 948 O O . LEU A 1 121 ? -1.697 -6.122 12.358 1.00 90.25 121 LEU A O 1
ATOM 952 N N . MET A 1 122 ? -3.617 -6.072 13.508 1.00 89.44 122 MET A N 1
ATOM 953 C CA . MET A 1 122 ? -4.045 -7.420 13.110 1.00 89.44 122 MET A CA 1
ATOM 954 C C . MET A 1 122 ? -4.267 -7.552 11.593 1.00 89.44 122 MET A C 1
ATOM 956 O O . MET A 1 122 ? -3.964 -8.597 11.012 1.00 89.44 122 MET A O 1
ATOM 960 N N . LEU A 1 123 ? -4.815 -6.521 10.945 1.00 85.69 123 LEU A N 1
ATOM 961 C CA . LEU A 1 123 ? -5.074 -6.499 9.507 1.00 85.69 123 LEU A CA 1
ATOM 962 C C . LEU A 1 123 ? -3.783 -6.353 8.701 1.00 85.69 123 LEU A C 1
ATOM 964 O O . LEU A 1 123 ? -3.596 -7.099 7.742 1.00 85.69 123 LEU A O 1
ATOM 968 N N . LEU A 1 124 ? -2.910 -5.422 9.093 1.00 80.12 124 LEU A N 1
ATOM 969 C CA . LEU A 1 124 ? -1.737 -5.026 8.317 1.00 80.12 124 LEU A CA 1
ATOM 970 C C . LEU A 1 124 ? -0.450 -5.774 8.677 1.00 80.12 124 LEU A C 1
ATOM 972 O O . LEU A 1 124 ? 0.501 -5.664 7.913 1.00 80.12 124 LEU A O 1
ATOM 976 N N . GLU A 1 125 ? -0.414 -6.589 9.736 1.00 81.19 125 GLU A N 1
ATOM 977 C CA . GLU A 1 125 ? 0.713 -7.489 10.059 1.00 81.19 125 GLU A CA 1
ATOM 978 C C . GLU A 1 125 ? 1.343 -8.197 8.834 1.00 81.19 125 GLU A C 1
ATOM 980 O O . GLU A 1 125 ? 2.568 -8.139 8.712 1.00 81.19 125 GLU A O 1
ATOM 985 N N . PRO A 1 126 ? 0.582 -8.736 7.855 1.00 69.38 126 PRO A N 1
ATOM 986 C CA . PRO A 1 126 ? 1.177 -9.361 6.674 1.00 69.38 126 PRO A CA 1
ATOM 987 C C . PRO A 1 126 ? 1.960 -8.389 5.784 1.00 69.38 126 PRO A C 1
ATOM 989 O O . PRO A 1 126 ? 2.968 -8.767 5.193 1.00 69.38 126 PRO A O 1
ATOM 992 N N . VAL A 1 127 ? 1.510 -7.135 5.695 1.00 69.12 127 VAL A N 1
ATOM 993 C CA . VAL A 1 127 ? 2.139 -6.068 4.900 1.00 69.12 127 VAL A CA 1
ATOM 994 C C . VAL A 1 127 ? 3.306 -5.441 5.674 1.00 69.12 127 VAL A C 1
ATOM 996 O O . VAL A 1 127 ? 4.367 -5.183 5.113 1.00 69.12 127 VAL A O 1
ATOM 999 N N . LEU A 1 128 ? 3.148 -5.286 6.991 1.00 69.31 128 LEU A N 1
ATOM 1000 C CA . LEU A 1 128 ? 4.155 -4.788 7.937 1.00 69.31 128 LEU A CA 1
ATOM 1001 C C . LEU A 1 128 ? 5.246 -5.824 8.277 1.00 69.31 128 LEU A C 1
ATOM 1003 O O . LEU A 1 128 ? 6.121 -5.555 9.105 1.00 69.31 128 LEU A O 1
ATOM 1007 N N . SER A 1 129 ? 5.209 -6.997 7.639 1.00 64.44 129 SER A N 1
ATOM 1008 C CA . SER A 1 129 ? 6.311 -7.961 7.618 1.00 64.44 129 SER A CA 1
ATOM 1009 C C . SER A 1 129 ? 7.473 -7.499 6.727 1.00 64.44 129 SER A C 1
ATOM 1011 O O . SER A 1 129 ? 8.593 -7.978 6.902 1.00 64.44 129 SER A O 1
ATOM 1013 N N . PHE A 1 130 ? 7.205 -6.593 5.771 1.00 63.28 130 PHE A N 1
ATOM 1014 C CA . PHE A 1 130 ? 8.139 -6.003 4.796 1.00 63.28 130 PHE A CA 1
ATOM 1015 C C . PHE A 1 130 ? 9.006 -6.999 3.990 1.00 63.28 130 PHE A C 1
ATOM 1017 O O . PHE A 1 130 ? 9.888 -6.583 3.247 1.00 63.28 130 PHE A O 1
ATOM 1024 N N . SER A 1 131 ? 8.774 -8.309 4.113 1.00 51.41 131 SER A N 1
ATOM 1025 C CA . SER A 1 131 ? 9.754 -9.337 3.726 1.00 51.41 131 SER A CA 1
ATOM 1026 C C . SER A 1 131 ? 9.812 -9.601 2.219 1.00 51.41 131 SER A C 1
ATOM 1028 O O . SER A 1 131 ? 10.876 -9.930 1.702 1.00 51.41 131 SER A O 1
ATOM 1030 N N . ASP A 1 132 ? 8.691 -9.393 1.522 1.00 50.94 132 ASP A N 1
ATOM 1031 C CA . ASP A 1 132 ? 8.573 -9.506 0.060 1.00 50.94 132 ASP A CA 1
ATOM 1032 C C . ASP A 1 132 ? 8.593 -8.138 -0.648 1.00 50.94 132 ASP A C 1
ATOM 1034 O O . ASP A 1 132 ? 8.514 -8.060 -1.879 1.00 50.94 132 ASP A O 1
ATOM 1038 N N . MET A 1 133 ? 8.675 -7.037 0.109 1.00 54.84 133 MET A N 1
ATOM 1039 C CA . MET A 1 133 ? 8.657 -5.700 -0.475 1.00 54.84 133 MET A CA 1
ATOM 1040 C C . MET A 1 133 ? 9.930 -5.470 -1.280 1.00 54.84 133 MET A C 1
ATOM 1042 O O . MET A 1 133 ? 11.027 -5.493 -0.742 1.00 54.84 133 MET A O 1
ATOM 1046 N N . HIS A 1 134 ? 9.741 -5.259 -2.579 1.00 54.81 134 HIS A N 1
ATOM 1047 C CA . HIS A 1 134 ? 10.749 -4.746 -3.490 1.00 54.81 134 HIS A CA 1
ATOM 1048 C C . HIS A 1 134 ? 10.280 -3.372 -3.958 1.00 54.81 134 HIS A C 1
ATOM 1050 O O . HIS A 1 134 ? 9.148 -3.229 -4.441 1.00 54.81 134 HIS A O 1
ATOM 1056 N N . MET A 1 135 ? 11.146 -2.366 -3.848 1.00 58.50 135 MET A N 1
ATOM 1057 C CA . MET A 1 135 ? 10.913 -1.056 -4.458 1.00 58.50 135 MET A CA 1
ATOM 1058 C C . MET A 1 135 ? 10.512 -1.181 -5.937 1.00 58.50 135 MET A C 1
ATOM 1060 O O . MET A 1 135 ? 10.987 -2.041 -6.677 1.00 58.50 135 MET A O 1
ATOM 1064 N N . ASN A 1 136 ? 9.598 -0.316 -6.391 1.00 71.25 136 ASN A N 1
ATOM 1065 C CA . ASN A 1 136 ? 9.129 -0.356 -7.777 1.00 71.25 136 ASN A CA 1
ATOM 1066 C C . ASN A 1 136 ? 10.320 -0.116 -8.733 1.00 71.25 136 ASN A C 1
ATOM 1068 O O . ASN A 1 136 ? 10.912 0.963 -8.651 1.00 71.25 136 ASN A O 1
ATOM 1072 N N . PRO A 1 137 ? 10.628 -1.024 -9.684 1.00 78.19 137 PRO A N 1
ATOM 1073 C CA . PRO A 1 137 ? 11.787 -0.891 -10.573 1.00 78.19 137 PRO A CA 1
ATOM 1074 C C . PRO A 1 137 ? 11.852 0.445 -11.333 1.00 78.19 137 PRO A C 1
ATOM 1076 O O . PRO A 1 137 ? 12.921 1.011 -11.537 1.00 78.19 137 PRO A O 1
ATOM 1079 N N . MET A 1 138 ? 10.699 1.015 -11.705 1.00 81.69 138 MET A N 1
ATOM 1080 C CA . MET A 1 138 ? 10.630 2.323 -12.375 1.00 81.69 138 MET A CA 1
ATOM 1081 C C . MET A 1 138 ? 10.884 3.520 -11.451 1.00 81.69 138 MET A C 1
ATOM 1083 O O . MET A 1 138 ? 11.084 4.638 -11.932 1.00 81.69 138 MET A O 1
ATOM 1087 N N . ARG A 1 139 ? 10.811 3.330 -10.135 1.00 76.19 139 ARG A N 1
ATOM 1088 C CA . ARG A 1 139 ? 11.201 4.328 -9.138 1.00 76.19 139 ARG A CA 1
ATOM 1089 C C . ARG A 1 139 ? 12.681 4.172 -8.803 1.00 76.19 139 ARG A C 1
ATOM 1091 O O . ARG A 1 139 ? 13.422 5.136 -8.955 1.00 76.19 139 ARG A O 1
ATOM 1098 N N . GLU A 1 140 ? 13.092 2.953 -8.462 1.00 79.25 140 GLU A N 1
ATOM 1099 C CA . GLU A 1 140 ? 14.474 2.597 -8.130 1.00 79.25 140 GLU A CA 1
ATOM 1100 C C . GLU A 1 140 ? 15.449 3.061 -9.228 1.00 79.25 140 GLU A C 1
ATOM 1102 O O . GLU A 1 140 ? 16.405 3.778 -8.942 1.00 79.25 140 GLU A O 1
ATOM 1107 N N . ILE A 1 141 ? 15.149 2.788 -10.508 1.00 84.81 141 ILE A N 1
ATOM 1108 C CA . ILE A 1 141 ? 16.023 3.203 -11.617 1.00 84.81 141 ILE A CA 1
ATOM 1109 C C . ILE A 1 141 ? 16.133 4.727 -11.774 1.00 84.81 141 ILE A C 1
ATOM 1111 O O . ILE A 1 141 ? 17.198 5.222 -12.134 1.00 84.81 141 ILE A O 1
ATOM 1115 N N . ARG A 1 142 ? 15.072 5.491 -11.476 1.00 85.81 142 ARG A N 1
ATOM 1116 C CA . ARG A 1 142 ? 15.106 6.964 -11.539 1.00 85.81 142 ARG A CA 1
ATOM 1117 C C . ARG A 1 142 ? 15.968 7.541 -10.427 1.00 85.81 142 ARG A C 1
ATOM 1119 O O . ARG A 1 142 ? 16.797 8.401 -10.697 1.00 85.81 142 ARG A O 1
ATOM 1126 N N . GLU A 1 143 ? 15.782 7.051 -9.205 1.00 81.56 143 GLU A N 1
ATOM 1127 C CA . GLU A 1 143 ? 16.575 7.464 -8.045 1.00 81.56 143 GLU A CA 1
ATOM 1128 C C . GLU A 1 143 ? 18.050 7.094 -8.230 1.00 81.56 143 GLU A C 1
ATOM 1130 O O . GLU A 1 143 ? 18.923 7.917 -7.968 1.00 81.56 143 GLU A O 1
ATOM 1135 N N . LEU A 1 144 ? 18.340 5.901 -8.762 1.00 83.12 144 LEU A N 1
ATOM 1136 C CA . LEU A 1 144 ? 19.699 5.471 -9.087 1.00 83.12 144 LEU A CA 1
ATOM 1137 C C . LEU A 1 144 ? 20.349 6.389 -10.135 1.00 83.12 144 LEU A C 1
ATOM 1139 O O . LEU A 1 144 ? 21.472 6.847 -9.924 1.00 83.12 144 LEU A O 1
ATOM 1143 N N . CYS A 1 145 ? 19.639 6.698 -11.228 1.00 87.31 145 CYS A N 1
ATOM 1144 C CA . CYS A 1 145 ? 20.136 7.607 -12.262 1.00 87.31 145 CYS A CA 1
ATOM 1145 C C . CYS A 1 145 ? 20.383 9.014 -11.701 1.00 87.31 145 CYS A C 1
ATOM 1147 O O . CYS A 1 145 ? 21.457 9.569 -11.904 1.00 87.31 145 CYS A O 1
ATOM 1149 N N . GLN A 1 146 ? 19.446 9.557 -10.917 1.00 85.00 146 GLN A N 1
ATOM 1150 C CA . GLN A 1 146 ? 19.592 10.869 -10.282 1.00 85.00 146 GLN A CA 1
ATOM 1151 C C . GLN A 1 146 ? 20.761 10.912 -9.282 1.00 85.00 146 GLN A C 1
ATOM 1153 O O . GLN A 1 146 ? 21.479 11.906 -9.222 1.00 85.00 146 GLN A O 1
ATOM 1158 N N . CYS A 1 147 ? 20.989 9.844 -8.510 1.00 81.00 147 CYS A N 1
ATOM 1159 C CA . CYS A 1 147 ? 22.096 9.761 -7.553 1.00 81.00 147 CYS A CA 1
ATOM 1160 C C . CYS A 1 147 ? 23.485 9.666 -8.203 1.00 81.00 147 CYS A C 1
ATOM 1162 O O . CYS A 1 147 ? 24.472 9.991 -7.536 1.00 81.00 147 CYS A O 1
ATOM 1164 N N . HIS A 1 148 ? 23.575 9.199 -9.449 1.00 83.44 148 HIS A N 1
ATOM 1165 C CA . HIS A 1 148 ? 24.828 9.010 -10.197 1.00 83.44 148 HIS A CA 1
ATOM 1166 C C . HIS A 1 148 ? 24.950 9.918 -11.428 1.00 83.44 148 HIS A C 1
ATOM 1168 O O . HIS A 1 148 ? 25.862 9.722 -12.222 1.00 83.44 148 HIS A O 1
ATOM 1174 N N . GLU A 1 149 ? 24.056 10.901 -11.569 1.00 85.31 149 GLU A N 1
ATOM 1175 C CA . GLU A 1 149 ? 24.032 11.872 -12.677 1.00 85.31 149 GLU A CA 1
ATOM 1176 C C . GLU A 1 149 ? 23.951 11.203 -14.071 1.00 85.31 149 GLU A C 1
ATOM 1178 O O . GLU A 1 149 ? 24.502 11.689 -15.055 1.00 85.31 149 GLU A O 1
ATOM 1183 N N . LEU A 1 150 ? 23.233 10.074 -14.155 1.00 89.38 150 LEU A N 1
ATOM 1184 C CA . LEU A 1 150 ? 23.018 9.303 -15.385 1.00 89.38 150 LEU A CA 1
ATOM 1185 C C . LEU A 1 150 ? 21.739 9.747 -16.109 1.00 89.38 150 LEU A C 1
ATOM 1187 O O . LEU A 1 150 ? 20.721 10.047 -15.479 1.00 89.38 150 LEU A O 1
ATOM 1191 N N . GLU A 1 151 ? 21.746 9.704 -17.441 1.00 90.75 151 GLU A N 1
ATOM 1192 C CA . GLU A 1 151 ? 20.559 10.008 -18.248 1.00 90.75 151 GLU A CA 1
ATOM 1193 C C . GLU A 1 151 ? 19.680 8.759 -18.420 1.00 90.75 151 GLU A C 1
ATOM 1195 O O . GLU A 1 151 ? 20.134 7.736 -18.938 1.00 90.75 151 GLU A O 1
ATOM 1200 N N . LEU A 1 152 ? 18.407 8.849 -18.021 1.00 92.44 152 LEU A N 1
ATOM 1201 C CA . LEU A 1 152 ? 17.408 7.788 -18.188 1.00 92.44 152 LEU A CA 1
ATOM 1202 C C . LEU A 1 152 ? 16.571 8.021 -19.457 1.00 92.44 152 LEU A C 1
ATOM 1204 O O . LEU A 1 152 ? 15.703 8.895 -19.492 1.00 92.44 152 LEU A O 1
ATOM 1208 N N . GLY A 1 153 ? 16.778 7.184 -20.470 1.00 91.88 153 GLY A N 1
ATOM 1209 C CA . GLY A 1 153 ? 15.959 7.115 -21.676 1.00 91.88 153 GLY A CA 1
ATOM 1210 C C . GLY A 1 153 ? 14.725 6.229 -21.483 1.00 91.88 153 GLY A C 1
ATOM 1211 O O . GLY A 1 153 ? 14.826 5.051 -21.129 1.00 91.88 153 GLY A O 1
ATOM 1212 N N . LEU A 1 154 ? 13.542 6.781 -21.768 1.00 91.38 154 LEU A N 1
ATOM 1213 C CA . LEU A 1 154 ? 12.266 6.055 -21.774 1.00 91.38 154 LEU A CA 1
ATOM 1214 C C . LEU A 1 154 ? 11.569 6.185 -23.141 1.00 91.38 154 LEU A C 1
ATOM 1216 O O . LEU A 1 154 ? 10.615 6.957 -23.253 1.00 91.38 154 LEU A O 1
ATOM 1220 N N . PRO A 1 155 ? 12.015 5.444 -24.177 1.00 91.69 155 PRO A N 1
ATOM 1221 C CA . PRO A 1 155 ? 11.351 5.420 -25.477 1.00 91.69 155 PRO A CA 1
ATOM 1222 C C . PRO A 1 155 ? 9.852 5.086 -25.398 1.00 91.69 155 PRO A C 1
ATOM 1224 O O . PRO A 1 155 ? 9.381 4.380 -24.490 1.00 91.69 155 PRO A O 1
ATOM 1227 N N . GLU A 1 156 ? 9.096 5.577 -26.381 1.00 89.62 156 GLU A N 1
ATOM 1228 C CA . GLU A 1 156 ? 7.669 5.275 -26.492 1.00 89.62 156 GLU A CA 1
ATOM 1229 C C . GLU A 1 156 ? 7.427 3.778 -26.780 1.00 89.62 156 GLU A C 1
ATOM 1231 O O . GLU A 1 156 ? 8.177 3.174 -27.552 1.00 89.62 156 GLU A O 1
ATOM 1236 N N . PRO A 1 157 ? 6.395 3.147 -26.180 1.00 89.81 157 PRO A N 1
ATOM 1237 C CA . PRO A 1 157 ? 6.072 1.744 -26.420 1.00 89.81 157 PRO A CA 1
ATOM 1238 C C . PRO A 1 157 ? 5.719 1.473 -27.885 1.00 89.81 157 PRO A C 1
ATOM 1240 O O . PRO A 1 157 ? 4.756 2.033 -28.412 1.00 89.81 157 PRO A O 1
ATOM 1243 N N . MET A 1 158 ? 6.425 0.539 -28.519 1.00 91.75 158 MET A N 1
ATOM 1244 C CA . MET A 1 158 ? 6.074 0.059 -29.855 1.00 91.75 158 MET A CA 1
ATOM 1245 C C . MET A 1 158 ? 5.060 -1.079 -29.738 1.00 91.75 158 MET A C 1
ATOM 1247 O O . MET A 1 158 ? 5.277 -2.024 -28.981 1.00 91.75 158 MET A O 1
ATOM 1251 N N . LYS A 1 159 ? 3.956 -1.017 -30.489 1.00 91.31 159 LYS A N 1
ATOM 1252 C CA . LYS A 1 159 ? 2.958 -2.093 -30.517 1.00 91.31 159 LYS A CA 1
ATOM 1253 C C . LYS A 1 159 ? 3.196 -3.017 -31.713 1.00 91.31 159 LYS A C 1
ATOM 1255 O O . LYS A 1 159 ? 3.117 -2.557 -32.847 1.00 91.31 159 LYS A O 1
ATOM 1260 N N . ALA A 1 160 ? 3.442 -4.298 -31.454 1.00 90.25 160 ALA A N 1
ATOM 1261 C CA . ALA A 1 160 ? 3.616 -5.346 -32.462 1.00 90.25 160 ALA A CA 1
ATOM 1262 C C . ALA A 1 160 ? 2.919 -6.630 -31.985 1.00 90.25 160 ALA A C 1
ATOM 1264 O O . ALA A 1 160 ? 2.842 -6.872 -30.786 1.00 90.25 160 ALA A O 1
ATOM 1265 N N . ASP A 1 161 ? 2.334 -7.402 -32.904 1.00 84.81 161 ASP A N 1
ATOM 1266 C CA . ASP A 1 161 ? 1.712 -8.718 -32.653 1.00 84.81 161 ASP A CA 1
ATOM 1267 C C . ASP A 1 161 ? 0.719 -8.798 -31.468 1.00 84.81 161 ASP A C 1
ATOM 1269 O O . ASP A 1 161 ? 0.484 -9.847 -30.873 1.00 84.81 161 ASP A O 1
ATOM 1273 N N . GLY A 1 162 ? 0.075 -7.670 -31.145 1.00 85.06 162 GLY A N 1
ATOM 1274 C CA . GLY A 1 162 ? -0.880 -7.543 -30.037 1.00 85.06 162 GLY A CA 1
ATOM 1275 C C . GLY A 1 162 ? -0.262 -7.141 -28.692 1.00 85.06 162 GLY A C 1
ATOM 1276 O O . GLY A 1 162 ? -1.008 -6.830 -27.761 1.00 85.06 162 GLY A O 1
ATOM 1277 N N . GLU A 1 163 ? 1.063 -7.056 -28.600 1.00 89.88 163 GLU A N 1
ATOM 1278 C CA . GLU A 1 163 ? 1.818 -6.705 -27.397 1.00 89.88 163 GLU A CA 1
ATOM 1279 C C . GLU A 1 163 ? 2.517 -5.342 -27.519 1.00 89.88 163 GLU A C 1
ATOM 1281 O O . GLU A 1 163 ? 2.681 -4.780 -28.603 1.00 89.88 163 GLU A O 1
ATOM 1286 N N . TYR A 1 164 ? 2.902 -4.776 -26.376 1.00 90.50 164 TYR A N 1
ATOM 1287 C CA . TYR A 1 164 ? 3.711 -3.567 -26.273 1.00 90.50 164 TYR A CA 1
ATOM 1288 C C . TYR A 1 164 ? 5.149 -3.951 -25.939 1.00 90.50 164 TYR A C 1
ATOM 1290 O O . TYR A 1 164 ? 5.430 -4.432 -24.841 1.00 90.50 164 TYR A O 1
ATOM 1298 N N . HIS A 1 165 ? 6.058 -3.677 -26.866 1.00 93.44 165 HIS A N 1
ATOM 1299 C CA . HIS A 1 165 ? 7.494 -3.731 -26.649 1.00 93.44 165 HIS A CA 1
ATOM 1300 C C . HIS A 1 165 ? 7.941 -2.400 -26.044 1.00 93.44 165 HIS A C 1
ATOM 1302 O O . HIS A 1 165 ? 7.765 -1.336 -26.644 1.00 93.44 165 HIS A O 1
ATOM 1308 N N . VAL A 1 166 ? 8.508 -2.451 -24.841 1.00 94.25 166 VAL A N 1
ATOM 1309 C CA . VAL A 1 166 ? 9.025 -1.278 -24.131 1.00 94.25 166 VAL A CA 1
ATOM 1310 C C . VAL A 1 166 ? 10.505 -1.468 -23.864 1.00 94.25 166 VAL A C 1
ATOM 1312 O O . VAL A 1 166 ? 10.914 -2.512 -23.364 1.00 94.25 166 VAL A O 1
ATOM 1315 N N . LYS A 1 167 ? 11.290 -0.432 -24.160 1.00 94.75 167 LYS A N 1
ATOM 1316 C CA . LYS A 1 167 ? 12.718 -0.355 -23.856 1.00 94.75 167 LYS A CA 1
ATOM 1317 C C . LYS A 1 167 ? 12.954 0.617 -22.698 1.00 94.75 167 LYS A C 1
ATOM 1319 O O . LYS A 1 167 ? 12.224 1.598 -22.556 1.00 94.75 167 LYS A O 1
ATOM 1324 N N . VAL A 1 168 ? 13.959 0.336 -21.875 1.00 95.06 168 VAL A N 1
ATOM 1325 C CA . VAL A 1 168 ? 14.467 1.243 -20.835 1.00 95.06 168 VAL A CA 1
ATOM 1326 C C . VAL A 1 168 ? 15.977 1.337 -21.002 1.00 95.06 168 VAL A C 1
ATOM 1328 O O . VAL A 1 168 ? 16.657 0.308 -21.050 1.00 95.06 168 VAL A O 1
ATOM 1331 N N . GLU A 1 169 ? 16.483 2.560 -21.121 1.00 95.19 169 GLU A N 1
ATOM 1332 C CA . GLU A 1 169 ? 17.865 2.870 -21.488 1.00 95.19 169 GLU A CA 1
ATOM 1333 C C . GLU A 1 169 ? 18.502 3.773 -20.428 1.00 95.19 169 GLU A C 1
ATOM 1335 O O . GLU A 1 169 ? 17.853 4.688 -19.932 1.00 95.19 169 GLU A O 1
ATOM 1340 N N . VAL A 1 170 ? 19.766 3.539 -20.082 1.00 93.88 170 VAL A N 1
ATOM 1341 C CA . VAL A 1 170 ? 20.549 4.400 -19.186 1.00 93.88 170 VAL A CA 1
ATOM 1342 C C . VAL A 1 170 ? 21.904 4.673 -19.826 1.00 93.88 170 VAL A C 1
ATOM 1344 O O . VAL A 1 170 ? 22.621 3.738 -20.190 1.00 93.88 170 VAL A O 1
ATOM 1347 N N . ASN A 1 171 ? 22.238 5.953 -19.989 1.00 90.88 171 ASN A N 1
ATOM 1348 C CA . ASN A 1 171 ? 23.501 6.402 -20.568 1.00 90.88 171 ASN A CA 1
ATOM 1349 C C . ASN A 1 171 ? 24.577 6.510 -19.478 1.00 90.88 171 ASN A C 1
ATOM 1351 O O . ASN A 1 171 ? 24.369 7.164 -18.456 1.00 90.88 171 ASN A O 1
ATOM 1355 N N . ILE A 1 172 ? 25.724 5.871 -19.701 1.00 87.19 172 ILE A N 1
ATOM 1356 C CA . ILE A 1 172 ? 26.852 5.811 -18.771 1.00 87.19 172 ILE A CA 1
ATOM 1357 C C . ILE A 1 172 ? 28.132 6.092 -19.551 1.00 87.19 172 ILE A C 1
ATOM 1359 O O . ILE A 1 172 ? 28.607 5.231 -20.286 1.00 87.19 172 ILE A O 1
ATOM 1363 N N . ASN A 1 173 ? 28.719 7.280 -19.391 1.00 76.50 173 ASN A N 1
ATOM 1364 C CA . ASN A 1 173 ? 30.026 7.630 -19.970 1.00 76.50 173 ASN A CA 1
ATOM 1365 C C . ASN A 1 173 ? 30.165 7.297 -21.478 1.00 76.50 173 ASN A C 1
ATOM 1367 O O . ASN A 1 173 ? 31.199 6.796 -21.918 1.00 76.50 173 ASN A O 1
ATOM 1371 N N . SER A 1 174 ? 29.129 7.593 -22.274 1.00 78.31 174 SER A N 1
ATOM 1372 C CA . SER A 1 174 ? 29.000 7.265 -23.712 1.00 78.31 174 SER A CA 1
ATOM 1373 C C . SER A 1 174 ? 28.674 5.799 -24.059 1.00 78.31 174 SER A C 1
ATOM 1375 O O . SER A 1 174 ? 28.683 5.436 -25.235 1.00 78.31 174 SER A O 1
ATOM 1377 N N . GLN A 1 175 ? 28.340 4.956 -23.079 1.00 85.25 175 GLN A N 1
ATOM 1378 C CA . GLN A 1 175 ? 27.807 3.606 -23.278 1.00 85.25 175 GLN A CA 1
ATOM 1379 C C . GLN A 1 175 ? 26.347 3.532 -22.807 1.00 85.25 175 GLN A C 1
ATOM 1381 O O . GLN A 1 175 ? 26.034 3.843 -21.661 1.00 85.25 175 GLN A O 1
ATOM 1386 N N . VAL A 1 176 ? 25.440 3.065 -23.671 1.00 90.44 176 VAL A N 1
ATOM 1387 C CA . VAL A 1 176 ? 24.022 2.886 -23.317 1.00 90.44 176 VAL A CA 1
ATOM 1388 C 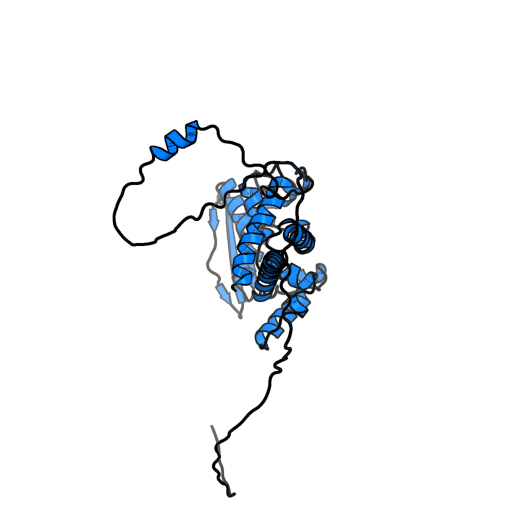C . VAL A 1 176 ? 23.779 1.464 -22.812 1.00 90.44 176 VAL A C 1
ATOM 1390 O O . VAL A 1 176 ? 23.815 0.506 -23.588 1.00 90.44 176 VAL A O 1
ATOM 1393 N N . ILE A 1 177 ? 23.470 1.317 -21.523 1.00 92.44 177 ILE A N 1
ATOM 1394 C CA . ILE A 1 177 ? 22.908 0.075 -20.981 1.00 92.44 177 ILE A CA 1
ATOM 1395 C C . ILE A 1 177 ? 21.410 0.079 -21.268 1.00 92.44 177 ILE A C 1
ATOM 1397 O O . ILE A 1 177 ? 20.713 1.041 -20.958 1.00 92.44 177 ILE A O 1
ATOM 1401 N N . SER A 1 178 ? 20.885 -0.995 -21.856 1.00 93.00 178 SER A N 1
ATOM 1402 C CA . SER A 1 178 ? 19.446 -1.099 -22.095 1.00 93.00 178 SER A CA 1
ATOM 1403 C C . SER A 1 178 ? 18.907 -2.523 -22.032 1.00 93.00 178 SER A C 1
ATOM 1405 O O . SER A 1 178 ? 19.632 -3.510 -22.201 1.00 93.00 178 SER A O 1
ATOM 1407 N N . SER A 1 179 ? 17.604 -2.601 -21.786 1.00 95.06 179 SER A N 1
ATOM 1408 C CA . SER A 1 179 ? 16.806 -3.827 -21.797 1.00 95.06 179 SER A CA 1
ATOM 1409 C C . SER A 1 179 ? 15.447 -3.537 -22.414 1.00 95.06 179 SER A C 1
ATOM 1411 O O . SER A 1 179 ? 14.985 -2.391 -22.395 1.00 95.06 179 SER A O 1
ATOM 1413 N N . ALA A 1 180 ? 14.803 -4.566 -22.956 1.00 93.75 180 ALA A N 1
ATOM 1414 C CA . ALA A 1 180 ? 13.479 -4.457 -23.544 1.00 93.75 180 ALA A CA 1
ATOM 1415 C C . ALA A 1 180 ? 12.622 -5.655 -23.144 1.00 93.75 180 ALA A C 1
ATOM 1417 O O . ALA A 1 180 ? 13.099 -6.784 -23.149 1.00 93.75 180 ALA A O 1
ATOM 1418 N N . ALA A 1 181 ? 11.350 -5.404 -22.854 1.00 92.50 181 ALA A N 1
ATOM 1419 C CA . ALA A 1 181 ? 10.376 -6.438 -22.537 1.00 92.50 181 ALA A CA 1
ATOM 1420 C C . ALA A 1 181 ? 9.104 -6.243 -23.370 1.00 92.50 181 ALA A C 1
ATOM 1422 O O . ALA A 1 181 ? 8.732 -5.114 -23.701 1.00 92.50 181 ALA A O 1
ATOM 1423 N N . ALA A 1 182 ? 8.442 -7.352 -23.692 1.00 91.31 182 ALA A N 1
ATOM 1424 C CA . ALA A 1 182 ? 7.148 -7.385 -24.362 1.00 91.31 182 ALA A CA 1
ATOM 1425 C C . ALA A 1 182 ? 6.057 -7.775 -23.359 1.00 91.31 182 ALA A C 1
ATOM 1427 O O . ALA A 1 182 ? 6.267 -8.642 -22.509 1.00 91.31 182 ALA A O 1
ATOM 1428 N N . ASN A 1 183 ? 4.908 -7.104 -23.415 1.00 89.00 183 ASN A N 1
ATOM 1429 C CA . ASN A 1 183 ? 3.720 -7.500 -22.663 1.00 89.00 183 ASN A CA 1
ATOM 1430 C C . ASN A 1 183 ? 2.458 -6.863 -23.263 1.00 89.00 183 ASN A C 1
ATOM 1432 O O . ASN A 1 183 ? 2.501 -5.754 -23.795 1.00 89.00 183 ASN A O 1
ATOM 1436 N N . ARG A 1 184 ? 1.297 -7.500 -23.096 1.00 86.81 184 ARG A N 1
ATOM 1437 C CA . ARG A 1 184 ? -0.021 -6.955 -23.482 1.00 86.81 184 ARG A CA 1
ATOM 1438 C C . ARG A 1 184 ? -0.359 -5.611 -22.821 1.00 86.81 184 ARG A C 1
ATOM 1440 O O . ARG A 1 184 ? -1.172 -4.856 -23.353 1.00 86.81 184 ARG A O 1
ATOM 1447 N N . ASN A 1 185 ? 0.280 -5.286 -21.698 1.00 83.94 185 ASN A N 1
ATOM 1448 C CA . ASN A 1 185 ? 0.171 -4.018 -20.990 1.00 83.94 185 ASN A CA 1
ATOM 1449 C C . ASN A 1 185 ? 1.520 -3.275 -20.973 1.00 83.94 185 ASN A C 1
ATOM 1451 O O . ASN A 1 185 ? 2.492 -3.720 -20.358 1.00 83.94 185 ASN A O 1
ATOM 1455 N N . SER A 1 186 ? 1.564 -2.082 -21.575 1.00 84.00 186 SER A N 1
ATOM 1456 C CA . SER A 1 186 ? 2.778 -1.256 -21.654 1.00 84.00 186 SER A CA 1
ATOM 1457 C C . SER A 1 186 ? 3.368 -0.873 -20.290 1.00 84.00 186 SER A C 1
ATOM 1459 O O . SER A 1 186 ? 4.582 -0.711 -20.178 1.00 84.00 186 SER A O 1
ATOM 1461 N N . LYS A 1 187 ? 2.557 -0.770 -19.226 1.00 81.56 187 LYS A N 1
ATOM 1462 C CA . LYS A 1 187 ? 3.059 -0.499 -17.866 1.00 81.56 187 LYS A CA 1
ATOM 1463 C C . LYS A 1 187 ? 3.802 -1.702 -17.277 1.00 81.56 187 LYS A C 1
ATOM 1465 O O . LYS A 1 187 ? 4.794 -1.509 -16.579 1.00 81.56 187 LYS A O 1
ATOM 1470 N N . VAL A 1 188 ? 3.347 -2.918 -17.582 1.00 80.94 188 VAL A N 1
ATOM 1471 C CA . VAL A 1 188 ? 3.965 -4.174 -17.127 1.00 80.94 188 VAL A CA 1
ATOM 1472 C C . VAL A 1 188 ? 5.256 -4.432 -17.905 1.00 80.94 188 VAL A C 1
ATOM 1474 O O . VAL A 1 188 ? 6.298 -4.632 -17.287 1.00 80.94 188 VAL A O 1
ATOM 1477 N N . ALA A 1 189 ? 5.232 -4.280 -19.236 1.00 86.75 189 ALA A N 1
ATOM 1478 C CA . ALA A 1 189 ? 6.443 -4.301 -20.065 1.00 86.75 189 ALA A CA 1
ATOM 1479 C C . ALA A 1 189 ? 7.500 -3.305 -19.552 1.00 86.75 189 ALA A C 1
ATOM 1481 O O . ALA A 1 189 ? 8.665 -3.656 -19.378 1.00 86.75 189 ALA A O 1
ATOM 1482 N N . ARG A 1 190 ? 7.090 -2.072 -19.217 1.00 89.31 190 ARG A N 1
ATOM 1483 C CA . ARG A 1 190 ? 7.994 -1.054 -18.663 1.00 89.31 190 ARG A CA 1
ATOM 1484 C C . ARG A 1 190 ? 8.575 -1.440 -17.292 1.00 89.31 190 ARG A C 1
ATOM 1486 O O . ARG A 1 190 ? 9.750 -1.175 -17.060 1.00 89.31 190 ARG A O 1
ATOM 1493 N N . LYS A 1 191 ? 7.795 -2.085 -16.408 1.00 85.94 191 LYS A N 1
ATOM 1494 C CA . LYS A 1 1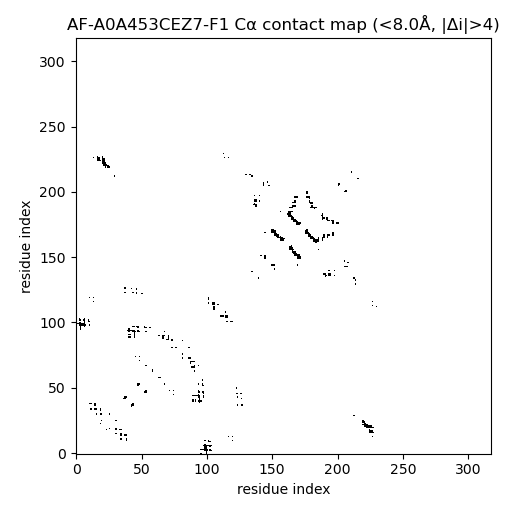91 ? 8.273 -2.616 -15.111 1.00 85.94 191 LYS A CA 1
ATOM 1495 C C . LYS A 1 191 ? 9.369 -3.667 -15.322 1.00 85.94 191 LYS A C 1
ATOM 1497 O O . LYS A 1 191 ? 10.430 -3.544 -14.719 1.00 85.94 191 LYS A O 1
ATOM 1502 N N . PHE A 1 192 ? 9.144 -4.643 -16.205 1.00 86.94 192 PHE A N 1
ATOM 1503 C CA . PHE A 1 192 ? 10.115 -5.706 -16.485 1.00 86.94 192 PHE A CA 1
ATOM 1504 C C . PHE A 1 192 ? 11.385 -5.187 -17.174 1.00 86.94 192 PHE A C 1
ATOM 1506 O O . PHE A 1 192 ? 12.486 -5.506 -16.733 1.00 86.94 192 PHE A O 1
ATOM 1513 N N . ALA A 1 193 ? 11.256 -4.315 -18.180 1.00 92.06 193 ALA A N 1
ATOM 1514 C CA . ALA A 1 193 ? 12.411 -3.696 -18.834 1.00 92.06 193 ALA A CA 1
ATOM 1515 C C . ALA A 1 193 ? 13.265 -2.872 -17.847 1.00 92.06 193 ALA A C 1
ATOM 1517 O O . ALA A 1 193 ? 14.492 -2.928 -17.895 1.00 92.06 193 ALA A O 1
ATOM 1518 N N . ALA A 1 194 ? 12.635 -2.149 -16.912 1.00 89.75 194 ALA A N 1
ATOM 1519 C CA . ALA A 1 194 ? 13.351 -1.437 -15.853 1.00 89.75 194 ALA A CA 1
ATOM 1520 C C . ALA A 1 194 ? 14.045 -2.388 -14.865 1.00 89.75 194 ALA A C 1
ATOM 1522 O O . ALA A 1 194 ? 15.179 -2.125 -14.476 1.00 89.75 194 ALA A O 1
ATOM 1523 N N . GLN A 1 195 ? 13.399 -3.497 -14.493 1.00 88.38 195 GLN A N 1
ATOM 1524 C CA . GLN A 1 195 ? 13.959 -4.507 -13.591 1.00 88.38 195 GLN A CA 1
ATOM 1525 C C . GLN A 1 195 ? 15.208 -5.177 -14.186 1.00 88.38 195 GLN A C 1
ATOM 1527 O O . GLN A 1 195 ? 16.231 -5.264 -13.512 1.00 88.38 195 GLN A O 1
ATOM 1532 N N . GLU A 1 196 ? 15.175 -5.564 -15.464 1.00 90.31 196 GLU A N 1
ATOM 1533 C CA . GLU A 1 196 ? 16.344 -6.132 -16.150 1.00 90.31 196 GLU A CA 1
ATOM 1534 C C . GLU A 1 196 ? 17.476 -5.095 -16.308 1.00 90.31 196 GLU A C 1
ATOM 1536 O O . GLU A 1 196 ? 18.647 -5.406 -16.073 1.00 90.31 196 GLU A O 1
ATOM 1541 N N . THR A 1 197 ? 17.148 -3.837 -16.638 1.00 92.44 197 THR A N 1
ATOM 1542 C CA . THR A 1 197 ? 18.151 -2.759 -16.719 1.00 92.44 197 THR A CA 1
ATOM 1543 C C . THR A 1 197 ? 18.768 -2.461 -15.348 1.00 92.44 197 THR A C 1
ATOM 1545 O O . THR A 1 197 ? 19.977 -2.258 -15.274 1.00 92.44 197 THR A O 1
ATOM 1548 N N . LEU A 1 198 ? 18.000 -2.522 -14.255 1.00 88.81 198 LEU A N 1
ATOM 1549 C CA . LEU A 1 198 ? 18.523 -2.426 -12.886 1.00 88.81 198 LEU A CA 1
ATOM 1550 C C . LEU A 1 198 ? 19.477 -3.569 -12.538 1.00 88.81 198 LEU A C 1
ATOM 1552 O O . LEU A 1 198 ? 20.545 -3.312 -11.988 1.00 88.81 198 LEU A O 1
ATOM 1556 N N . SER A 1 199 ? 19.147 -4.816 -12.887 1.00 87.50 199 SER A N 1
ATOM 1557 C CA . SER A 1 199 ? 20.065 -5.948 -12.703 1.00 87.50 199 SER A CA 1
ATOM 1558 C C . SER A 1 199 ? 21.380 -5.741 -13.462 1.00 87.50 199 SER A C 1
ATOM 1560 O O . SER A 1 199 ? 22.452 -5.992 -12.912 1.00 87.50 199 SER A O 1
ATOM 1562 N N . LYS A 1 200 ? 21.329 -5.211 -14.693 1.00 90.94 200 LYS A N 1
ATOM 1563 C CA . LYS A 1 200 ? 22.537 -4.841 -15.451 1.00 90.94 200 LYS A CA 1
ATOM 1564 C C . LYS A 1 200 ? 23.318 -3.717 -14.765 1.00 90.94 200 LYS A C 1
ATOM 1566 O O . LYS A 1 200 ? 24.520 -3.863 -14.583 1.00 90.94 200 LYS A O 1
ATOM 1571 N N . LEU A 1 201 ? 22.661 -2.642 -14.327 1.00 88.69 201 LEU A N 1
ATOM 1572 C CA . LEU A 1 201 ? 23.304 -1.518 -13.627 1.00 88.69 201 LEU A CA 1
ATOM 1573 C C . LEU A 1 201 ? 24.021 -1.964 -12.344 1.00 88.69 201 LEU A C 1
ATOM 1575 O O . LEU A 1 201 ? 25.184 -1.612 -12.140 1.00 88.69 201 LEU A O 1
ATOM 1579 N N . LYS A 1 202 ? 23.378 -2.817 -11.536 1.00 86.56 202 LYS A N 1
ATOM 1580 C CA . LYS A 1 202 ? 23.974 -3.408 -10.326 1.00 86.56 202 LYS A CA 1
ATOM 1581 C C . LYS A 1 202 ? 25.222 -4.239 -10.650 1.00 86.56 202 LYS A C 1
ATOM 1583 O O . LYS A 1 202 ? 26.229 -4.098 -9.962 1.00 86.56 202 LYS A O 1
ATOM 1588 N N . ASN A 1 203 ? 25.210 -5.017 -11.737 1.00 86.31 203 ASN A N 1
ATOM 1589 C CA . ASN A 1 203 ? 26.385 -5.773 -12.200 1.00 86.31 203 ASN A CA 1
ATOM 1590 C C . ASN A 1 203 ? 27.547 -4.878 -12.678 1.00 86.31 203 ASN A C 1
ATOM 1592 O O . ASN A 1 203 ? 28.699 -5.292 -12.602 1.00 86.31 203 ASN A O 1
ATOM 1596 N N . TYR A 1 204 ? 27.265 -3.655 -13.140 1.00 84.50 204 TYR A N 1
ATOM 1597 C CA . TYR A 1 204 ? 28.277 -2.638 -13.468 1.00 84.50 204 TYR A CA 1
ATOM 1598 C C . TYR A 1 204 ? 28.769 -1.852 -12.232 1.00 84.50 204 TYR A C 1
ATOM 1600 O O . TYR A 1 204 ? 29.567 -0.928 -12.371 1.00 84.50 204 TYR A O 1
ATOM 1608 N N . GLY A 1 205 ? 28.312 -2.197 -11.021 1.00 82.88 205 GLY A N 1
ATOM 1609 C CA . GLY A 1 205 ? 28.689 -1.525 -9.773 1.00 82.88 205 GLY A CA 1
ATOM 1610 C C . GLY A 1 205 ? 27.842 -0.296 -9.422 1.00 82.88 205 GLY A C 1
ATOM 1611 O O . GLY A 1 205 ? 28.101 0.344 -8.405 1.00 82.88 205 GLY A O 1
ATOM 1612 N N . TYR A 1 206 ? 26.806 0.026 -10.206 1.00 81.56 206 TYR A N 1
ATOM 1613 C CA . TYR A 1 206 ? 25.870 1.106 -9.889 1.00 81.56 206 TYR A CA 1
ATOM 1614 C C . TYR A 1 206 ? 24.816 0.615 -8.892 1.00 81.56 206 TYR A C 1
ATOM 1616 O O . TYR A 1 206 ? 23.735 0.155 -9.261 1.00 81.56 206 TYR A O 1
ATOM 1624 N N . THR A 1 207 ? 25.143 0.721 -7.607 1.00 74.56 207 THR A N 1
ATOM 1625 C CA . THR A 1 207 ? 24.206 0.561 -6.486 1.00 74.56 207 THR A CA 1
ATOM 1626 C C . THR A 1 207 ? 23.774 1.927 -5.951 1.00 74.56 207 THR A C 1
ATOM 1628 O O . THR A 1 207 ? 24.393 2.950 -6.251 1.00 74.56 207 THR A O 1
ATOM 1631 N N . HIS A 1 208 ? 22.704 1.990 -5.158 1.00 66.38 208 HIS A N 1
ATOM 1632 C CA . HIS A 1 208 ? 22.357 3.236 -4.474 1.00 66.38 208 HIS A CA 1
ATOM 1633 C C . HIS A 1 208 ? 23.488 3.648 -3.514 1.00 66.38 208 HIS A C 1
ATOM 1635 O O . HIS A 1 208 ? 24.063 2.817 -2.816 1.00 66.38 208 HIS A O 1
ATOM 1641 N N . LYS A 1 209 ? 23.784 4.955 -3.442 1.00 58.47 209 LYS A N 1
ATOM 1642 C CA . LYS A 1 209 ? 24.729 5.520 -2.452 1.00 58.47 209 LYS A CA 1
ATOM 1643 C C . LYS A 1 209 ? 24.231 5.352 -1.004 1.00 58.47 209 LYS A C 1
ATOM 1645 O O . LYS A 1 209 ? 25.016 5.437 -0.066 1.00 58.47 209 LYS A O 1
ATOM 1650 N N . ASN A 1 210 ? 22.929 5.118 -0.837 1.00 58.50 210 ASN A N 1
ATOM 1651 C CA . ASN A 1 210 ? 22.277 4.735 0.411 1.00 58.50 210 ASN A CA 1
ATOM 1652 C C . ASN A 1 210 ? 21.872 3.255 0.337 1.00 58.50 210 ASN A C 1
ATOM 1654 O O . ASN A 1 210 ? 21.580 2.764 -0.750 1.00 58.50 210 ASN A O 1
ATOM 1658 N N . LYS A 1 211 ? 21.784 2.582 1.487 1.00 62.16 211 LYS A N 1
ATOM 1659 C CA . LYS A 1 211 ? 21.199 1.236 1.604 1.00 62.16 211 LYS A CA 1
ATOM 1660 C C . LYS A 1 211 ? 19.779 1.182 1.019 1.00 62.16 211 LYS A C 1
ATOM 1662 O O . LYS A 1 211 ? 19.064 2.187 1.075 1.00 62.16 211 LYS A O 1
ATOM 1667 N N . SER A 1 212 ? 19.378 0.027 0.487 1.00 66.06 212 SER A N 1
ATOM 1668 C CA . SER A 1 212 ? 17.999 -0.216 0.024 1.00 66.06 212 SER A CA 1
ATOM 1669 C C . SER A 1 212 ? 16.995 -0.126 1.183 1.00 66.06 212 SER A C 1
ATOM 1671 O O . SER A 1 212 ? 17.386 -0.233 2.346 1.00 66.06 212 SER A O 1
ATOM 1673 N N . LEU A 1 213 ? 15.702 0.095 0.912 1.00 67.56 213 LEU A N 1
ATOM 1674 C CA . LEU A 1 213 ? 14.687 0.222 1.974 1.00 67.56 213 LEU A CA 1
ATOM 1675 C C . LEU A 1 213 ? 14.623 -1.062 2.822 1.00 67.56 213 LEU A C 1
ATOM 1677 O O . LEU A 1 213 ? 14.477 -1.021 4.041 1.00 67.56 213 LEU A O 1
ATOM 1681 N N . GLU A 1 214 ? 14.823 -2.190 2.155 1.00 68.25 214 GLU A N 1
ATOM 1682 C CA . GLU A 1 214 ? 14.875 -3.546 2.672 1.00 68.25 214 GLU A CA 1
ATOM 1683 C C . GLU A 1 214 ? 16.129 -3.783 3.541 1.00 68.25 214 GLU A C 1
ATOM 1685 O O . GLU A 1 214 ? 16.036 -4.395 4.604 1.00 68.25 214 GLU A O 1
ATOM 1690 N N . GLU A 1 215 ? 17.300 -3.270 3.144 1.00 69.50 215 GLU A N 1
ATOM 1691 C CA . GLU A 1 215 ? 18.520 -3.260 3.975 1.00 69.50 215 GLU A CA 1
ATOM 1692 C C . GLU A 1 215 ? 18.381 -2.335 5.189 1.00 69.50 215 GLU A C 1
ATOM 1694 O O . GLU A 1 215 ? 18.748 -2.712 6.301 1.00 69.50 215 GLU A O 1
ATOM 1699 N N . ILE A 1 216 ? 17.820 -1.137 4.995 1.00 75.38 216 ILE A N 1
ATOM 1700 C CA . ILE A 1 216 ? 17.571 -0.178 6.075 1.00 75.38 216 ILE A CA 1
ATOM 1701 C C . ILE A 1 216 ? 16.659 -0.813 7.128 1.00 75.38 216 ILE A C 1
ATOM 1703 O O . ILE A 1 216 ? 16.958 -0.716 8.311 1.00 75.38 216 ILE A O 1
ATOM 1707 N N . LEU A 1 217 ? 15.586 -1.497 6.720 1.00 75.75 217 LEU A N 1
ATOM 1708 C CA . LEU A 1 217 ? 14.676 -2.189 7.637 1.00 75.75 217 LEU A CA 1
ATOM 1709 C C . LEU A 1 217 ? 15.321 -3.364 8.387 1.00 75.75 217 LEU A C 1
ATOM 1711 O O . LEU A 1 217 ? 14.920 -3.630 9.518 1.00 75.75 217 LEU A O 1
ATOM 1715 N N . ARG A 1 218 ? 16.296 -4.063 7.786 1.00 76.38 218 ARG A N 1
ATOM 1716 C CA . ARG A 1 218 ? 17.054 -5.139 8.458 1.00 76.38 218 ARG A CA 1
ATOM 1717 C C . ARG A 1 218 ? 17.971 -4.600 9.554 1.00 76.38 218 ARG A C 1
ATOM 1719 O O . ARG A 1 218 ? 18.118 -5.250 10.584 1.00 76.38 218 ARG A O 1
ATOM 1726 N N . ASP A 1 219 ? 18.564 -3.431 9.327 1.00 78.44 219 ASP A N 1
ATOM 1727 C CA . ASP A 1 219 ? 19.489 -2.789 10.267 1.00 78.44 219 ASP A CA 1
ATOM 1728 C C . ASP A 1 219 ? 18.791 -1.845 11.266 1.00 78.44 219 ASP A C 1
ATOM 1730 O O . ASP A 1 219 ? 19.375 -1.482 12.290 1.00 78.44 219 ASP A O 1
ATOM 1734 N N . ALA A 1 220 ? 17.560 -1.415 10.977 1.00 80.31 220 ALA A N 1
ATOM 1735 C CA . ALA A 1 220 ? 16.807 -0.482 11.808 1.00 80.31 220 ALA A CA 1
ATOM 1736 C C . ALA A 1 220 ? 16.368 -1.118 13.132 1.00 80.31 220 ALA A C 1
ATOM 1738 O O . ALA A 1 220 ? 15.836 -2.230 13.188 1.00 80.31 220 ALA A O 1
ATOM 1739 N N . ARG A 1 221 ? 16.501 -0.358 14.221 1.00 82.94 221 ARG A N 1
ATOM 1740 C CA . ARG A 1 221 ? 16.006 -0.768 15.533 1.00 82.94 221 ARG A CA 1
ATOM 1741 C C . ARG A 1 221 ? 14.478 -0.723 15.554 1.00 82.94 221 ARG A C 1
ATOM 1743 O O . ARG A 1 221 ? 13.896 0.345 15.730 1.00 82.94 221 ARG A O 1
ATOM 1750 N N . LYS A 1 222 ? 13.834 -1.887 15.450 1.00 86.88 222 LYS A N 1
ATOM 1751 C CA . LYS A 1 222 ? 12.389 -2.009 15.669 1.00 86.88 222 LYS A CA 1
ATOM 1752 C C . LYS A 1 222 ? 12.058 -1.938 17.166 1.00 86.88 222 LYS A C 1
ATOM 1754 O O . LYS A 1 222 ? 12.559 -2.743 17.949 1.00 86.88 222 LYS A O 1
ATOM 1759 N N . LYS A 1 223 ? 11.215 -0.983 17.556 1.00 88.88 223 LYS A N 1
ATOM 1760 C CA . LYS A 1 223 ? 10.580 -0.888 18.881 1.00 88.88 223 LYS A CA 1
ATOM 1761 C C . LYS A 1 223 ? 9.188 -1.526 18.872 1.00 88.88 223 LYS A C 1
ATOM 1763 O O . LYS A 1 223 ? 8.638 -1.824 17.811 1.00 88.88 223 LYS A O 1
ATOM 1768 N N . GLU A 1 224 ? 8.617 -1.715 20.059 1.00 86.81 224 GLU A N 1
ATOM 1769 C CA . GLU A 1 224 ? 7.179 -1.957 20.194 1.00 86.81 224 GLU A CA 1
ATOM 1770 C C . GLU A 1 224 ? 6.416 -0.712 19.691 1.00 86.81 224 GLU A C 1
ATOM 1772 O O . GLU A 1 224 ? 6.834 0.407 19.997 1.00 86.81 224 GLU A O 1
ATOM 1777 N N . PRO A 1 225 ? 5.382 -0.868 18.844 1.00 88.31 225 PRO A N 1
ATOM 1778 C CA . PRO A 1 225 ? 4.680 0.266 18.259 1.00 88.31 225 PRO A CA 1
ATOM 1779 C C . PRO A 1 225 ? 3.715 0.896 19.267 1.00 88.31 225 PRO A C 1
ATOM 1781 O O . PRO A 1 225 ? 2.941 0.199 19.923 1.00 88.31 225 PRO A O 1
ATOM 1784 N N . GLU A 1 226 ? 3.683 2.225 19.307 1.00 88.69 226 GLU A N 1
ATOM 1785 C CA . GLU A 1 226 ? 2.844 3.008 20.216 1.00 88.69 226 GLU A CA 1
ATOM 1786 C C . GLU A 1 226 ? 1.913 3.952 19.438 1.00 88.69 226 GLU A C 1
ATOM 1788 O O . GLU A 1 226 ? 2.278 4.530 18.408 1.00 88.69 226 GLU A O 1
ATOM 1793 N N . LEU A 1 227 ? 0.688 4.116 19.944 1.00 88.81 227 LEU A N 1
ATOM 1794 C CA . LEU A 1 227 ? -0.310 5.021 19.379 1.00 88.81 227 LEU A CA 1
ATOM 1795 C C . LEU A 1 227 ? -0.063 6.459 19.869 1.00 88.81 227 LEU A C 1
ATOM 1797 O O . LEU A 1 227 ? -0.449 6.824 20.980 1.00 88.81 227 LEU A O 1
ATOM 1801 N N . LEU A 1 228 ? 0.564 7.269 19.015 1.00 84.50 228 LEU A N 1
ATOM 1802 C CA . LEU A 1 228 ? 0.897 8.674 19.289 1.00 84.50 228 LEU A CA 1
ATOM 1803 C C . LEU A 1 228 ? -0.345 9.534 19.560 1.00 84.50 228 LEU A C 1
ATOM 1805 O O . LEU A 1 228 ? -1.333 9.442 18.833 1.00 84.50 228 LEU A O 1
ATOM 1809 N N . GLY A 1 229 ? -0.271 10.439 20.532 1.00 71.56 229 GLY A N 1
ATOM 1810 C CA . GLY A 1 229 ? -1.250 11.509 20.746 1.00 71.56 229 GLY A CA 1
ATOM 1811 C C . GLY A 1 229 ? -2.612 11.092 21.314 1.00 71.56 229 GLY A C 1
ATOM 1812 O O . GLY A 1 229 ? -3.436 11.964 21.567 1.00 71.56 229 GLY A O 1
ATOM 1813 N N . TYR A 1 230 ? -2.874 9.798 21.545 1.00 65.88 230 TYR A N 1
ATOM 1814 C CA . TYR A 1 230 ? -4.151 9.348 22.126 1.00 65.88 230 TYR A CA 1
ATOM 1815 C C . TYR A 1 230 ? -4.207 9.493 23.657 1.00 65.88 230 TYR A C 1
ATOM 1817 O O . TYR A 1 230 ? -5.259 9.802 24.210 1.00 65.88 230 TYR A O 1
ATOM 1825 N N . ASN A 1 231 ? -3.073 9.288 24.340 1.00 62.47 231 ASN A N 1
ATOM 1826 C CA . ASN A 1 231 ? -2.947 9.365 25.805 1.00 62.47 231 ASN A CA 1
ATOM 1827 C C . ASN A 1 231 ? -1.985 10.478 26.271 1.00 62.47 231 ASN A C 1
ATOM 1829 O O . ASN A 1 231 ? -1.602 10.511 27.439 1.00 62.47 231 ASN A O 1
ATOM 1833 N N . GLU A 1 232 ? -1.537 11.352 25.369 1.00 64.12 232 GLU A N 1
ATOM 1834 C CA . GLU A 1 232 ? -0.593 12.421 25.702 1.00 64.12 232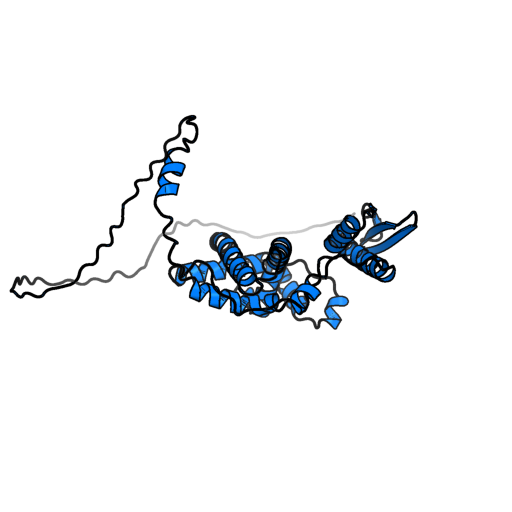 GLU A CA 1
ATOM 1835 C C . GLU A 1 232 ? -1.342 13.598 26.338 1.00 64.12 232 GLU A C 1
ATOM 1837 O O . GLU A 1 232 ? -2.230 14.186 25.718 1.00 64.12 232 GLU A O 1
ATOM 1842 N N . GLU A 1 233 ? -0.987 13.968 27.574 1.00 65.12 233 GLU A N 1
ATOM 1843 C CA . GLU A 1 233 ? -1.427 15.250 28.127 1.00 65.12 233 GLU A CA 1
ATOM 1844 C C . GLU A 1 233 ? -0.833 16.379 27.269 1.00 65.12 233 GLU A C 1
ATOM 1846 O O . GLU A 1 233 ? 0.392 16.431 27.111 1.00 65.12 233 GLU A O 1
ATOM 1851 N N . PRO A 1 234 ? -1.650 17.303 26.722 1.00 63.25 234 PRO A N 1
ATOM 1852 C CA . PRO A 1 234 ? -1.126 18.420 25.954 1.00 63.25 234 PRO A CA 1
ATOM 1853 C C . PRO A 1 234 ? -0.133 19.213 26.797 1.00 63.25 234 PRO A C 1
ATOM 1855 O O . PRO A 1 234 ? -0.468 19.668 27.896 1.00 63.25 234 PRO A O 1
ATOM 1858 N N . ILE A 1 235 ? 1.080 19.406 26.269 1.00 62.59 235 ILE A N 1
ATOM 1859 C CA . ILE A 1 235 ? 2.082 20.259 26.907 1.00 62.59 235 ILE A CA 1
ATOM 1860 C C . ILE A 1 235 ? 1.429 21.620 27.146 1.00 62.59 235 ILE A C 1
ATOM 1862 O O . ILE A 1 235 ? 0.982 22.280 26.204 1.00 62.59 235 ILE A O 1
ATOM 1866 N N . LYS A 1 236 ? 1.374 22.042 28.412 1.00 60.62 236 LYS A N 1
ATOM 1867 C CA . LYS A 1 236 ? 0.962 23.397 28.775 1.00 60.62 236 LYS A CA 1
ATOM 1868 C C . LYS A 1 236 ? 2.034 24.358 28.285 1.00 60.62 236 LYS A C 1
ATOM 1870 O O . LYS A 1 236 ? 2.976 24.664 29.006 1.00 60.62 236 LYS A O 1
ATOM 1875 N N . VAL A 1 237 ? 1.882 24.799 27.042 1.00 60.25 237 VAL A N 1
ATOM 1876 C CA . VAL A 1 237 ? 2.606 25.937 26.490 1.00 60.25 237 VAL A CA 1
ATOM 1877 C C . VAL A 1 237 ? 2.316 27.120 27.410 1.00 60.25 237 VAL A C 1
ATOM 1879 O O . VAL A 1 237 ? 1.170 27.568 27.503 1.00 60.25 237 VAL A O 1
ATOM 1882 N N . GLU A 1 238 ? 3.329 27.569 28.150 1.00 61.09 238 GLU A N 1
ATOM 1883 C CA . GLU A 1 238 ? 3.194 28.728 29.030 1.00 61.09 238 GLU A CA 1
ATOM 1884 C C . GLU A 1 238 ? 2.838 29.979 28.208 1.00 61.09 238 GLU A C 1
ATOM 1886 O O . GLU A 1 238 ? 3.049 30.039 26.995 1.00 61.09 238 GLU A O 1
ATOM 1891 N N . ALA A 1 239 ? 2.197 30.951 28.859 1.00 55.06 239 ALA A N 1
ATOM 1892 C CA . ALA A 1 239 ? 1.264 31.877 28.211 1.00 55.06 239 ALA A CA 1
ATOM 1893 C C . ALA A 1 239 ? 1.850 32.810 27.127 1.00 55.06 239 ALA A C 1
ATOM 1895 O O . ALA A 1 239 ? 1.076 33.458 26.418 1.00 55.06 239 ALA A O 1
ATOM 1896 N N . ASP A 1 240 ? 3.168 32.868 26.949 1.00 52.00 240 ASP A N 1
ATOM 1897 C CA . ASP A 1 240 ? 3.843 33.813 26.054 1.00 52.00 240 ASP A CA 1
ATOM 1898 C C . ASP A 1 240 ? 3.463 33.637 24.570 1.00 52.00 240 ASP A C 1
ATOM 1900 O O . ASP A 1 240 ? 3.267 34.630 23.867 1.00 52.00 240 ASP A O 1
ATOM 1904 N N . ILE A 1 241 ? 3.211 32.408 24.095 1.00 54.41 241 ILE A N 1
ATOM 1905 C CA . ILE A 1 241 ? 2.770 32.189 22.697 1.00 54.41 241 ILE A CA 1
ATOM 1906 C C . ILE A 1 241 ? 1.352 32.742 22.455 1.00 54.41 241 ILE A C 1
ATOM 1908 O O . ILE A 1 241 ? 1.021 33.174 21.348 1.00 54.41 241 ILE A O 1
ATOM 1912 N N . SER A 1 242 ? 0.508 32.820 23.493 1.00 52.12 242 SER A N 1
ATOM 1913 C CA . SER A 1 242 ? -0.829 33.418 23.363 1.00 52.12 242 SER A CA 1
ATOM 1914 C C . SER A 1 242 ? -0.773 34.931 23.108 1.00 52.12 242 SER A C 1
ATOM 1916 O O . SER A 1 242 ? -1.659 35.478 22.448 1.00 52.12 242 SER A O 1
ATOM 1918 N N . ALA A 1 243 ? 0.289 35.611 23.553 1.00 50.62 243 ALA A N 1
ATOM 1919 C CA . ALA A 1 243 ? 0.525 37.016 23.235 1.00 50.62 243 ALA A CA 1
ATOM 1920 C C . ALA A 1 243 ? 0.984 37.204 21.776 1.00 50.62 243 ALA A C 1
ATOM 1922 O O . ALA A 1 243 ? 0.538 38.141 21.112 1.00 50.62 243 ALA A O 1
ATOM 1923 N N . GLU A 1 244 ? 1.810 36.299 21.238 1.00 49.38 244 GLU A N 1
ATOM 1924 C CA . GLU A 1 244 ? 2.239 36.342 19.831 1.00 49.38 244 GLU A CA 1
ATOM 1925 C C . GLU A 1 244 ? 1.112 35.991 18.849 1.00 49.38 244 GLU A C 1
ATOM 1927 O O . GLU A 1 244 ? 0.906 36.722 17.877 1.00 49.38 244 GLU A O 1
ATOM 1932 N N . MET A 1 245 ? 0.314 34.948 19.113 1.00 51.81 245 MET A N 1
ATOM 1933 C CA . MET A 1 245 ? -0.816 34.593 18.237 1.00 51.81 245 MET A CA 1
ATOM 1934 C C . MET A 1 245 ? -1.874 35.705 18.157 1.00 51.81 245 MET A C 1
ATOM 1936 O O . MET A 1 245 ? -2.440 35.928 17.089 1.00 51.81 245 MET A O 1
ATOM 1940 N N . ASN A 1 246 ? -2.096 36.464 19.236 1.00 50.28 246 ASN A N 1
ATOM 1941 C CA . ASN A 1 246 ? -2.995 37.625 19.222 1.00 50.28 246 ASN A CA 1
ATOM 1942 C C . ASN A 1 246 ? -2.458 38.816 18.396 1.00 50.28 246 ASN A C 1
ATOM 1944 O O . ASN A 1 246 ? -3.238 39.676 17.978 1.00 50.28 246 ASN A O 1
ATOM 1948 N N . ASN A 1 247 ? -1.149 38.869 18.125 1.00 47.38 247 ASN A N 1
ATOM 1949 C CA . ASN A 1 247 ? -0.533 39.889 17.270 1.00 47.38 247 ASN A CA 1
ATOM 1950 C C . ASN A 1 247 ? -0.529 39.510 15.777 1.00 47.38 247 ASN A C 1
ATOM 1952 O O . ASN A 1 247 ? -0.412 40.396 14.925 1.00 47.38 247 ASN A O 1
ATOM 1956 N N . LEU A 1 248 ? -0.750 38.234 15.437 1.00 42.72 248 LEU A N 1
ATOM 1957 C CA . LEU A 1 248 ? -0.983 37.762 14.068 1.00 42.72 248 LEU A CA 1
ATOM 1958 C C . LEU A 1 248 ? -2.388 38.146 13.574 1.00 42.72 248 LEU A C 1
ATOM 1960 O O . LEU A 1 248 ? -3.274 37.316 13.365 1.00 42.72 248 LEU A O 1
ATOM 1964 N N . LYS A 1 249 ? -2.585 39.445 13.325 1.00 43.47 249 LYS A N 1
ATOM 1965 C CA . LYS A 1 249 ? -3.744 39.957 12.585 1.00 43.47 249 LYS A CA 1
ATOM 1966 C C . LYS A 1 249 ? -3.692 39.460 11.141 1.00 43.47 249 LYS A C 1
ATOM 1968 O O . LYS A 1 249 ? -3.114 40.116 10.275 1.00 43.47 249 LYS A O 1
ATOM 1973 N N . ILE A 1 250 ? -4.348 38.331 10.879 1.00 44.47 250 ILE A N 1
ATOM 1974 C CA . ILE A 1 250 ? -4.709 37.912 9.522 1.00 44.47 250 ILE A CA 1
ATOM 1975 C C . ILE A 1 250 ? -5.453 39.082 8.863 1.00 44.47 250 ILE A C 1
ATOM 1977 O O . ILE A 1 250 ? -6.424 39.610 9.414 1.00 44.47 250 ILE A O 1
ATOM 1981 N N . GLY A 1 251 ? -4.951 39.526 7.709 1.00 34.31 251 GLY A N 1
ATOM 1982 C CA . GLY A 1 251 ? -5.493 40.675 6.993 1.00 34.31 251 GLY A CA 1
ATOM 1983 C C . GLY A 1 251 ? -6.962 40.458 6.637 1.00 34.31 251 GLY A C 1
ATOM 1984 O O . GLY A 1 251 ? -7.311 39.480 5.982 1.00 34.31 251 GLY A O 1
ATOM 1985 N N . LYS A 1 252 ? -7.831 41.378 7.068 1.00 37.75 252 LYS A N 1
ATOM 1986 C CA . LYS A 1 252 ? -9.246 41.368 6.686 1.00 37.75 252 LYS A CA 1
ATOM 1987 C C . LYS A 1 252 ? -9.391 41.703 5.203 1.00 37.75 252 LYS A C 1
ATOM 1989 O O . LYS A 1 252 ? -9.254 42.872 4.859 1.00 37.75 252 LYS A O 1
ATOM 1994 N N . GLU A 1 253 ? -9.840 40.750 4.388 1.00 36.00 253 GLU A N 1
ATOM 1995 C CA . GLU A 1 253 ? -10.666 41.059 3.214 1.00 36.00 253 GLU A CA 1
ATOM 1996 C C . GLU A 1 253 ? -11.900 40.138 3.111 1.00 36.00 253 GLU A C 1
ATOM 1998 O O . GLU A 1 253 ? -11.811 38.980 2.729 1.00 36.00 253 GLU A O 1
ATOM 2003 N N . ARG A 1 254 ? -13.050 40.748 3.441 1.00 32.38 254 ARG A N 1
ATOM 2004 C CA . ARG A 1 254 ? -14.392 40.613 2.833 1.00 32.38 254 ARG A CA 1
ATOM 2005 C C . ARG A 1 254 ? -15.122 39.253 2.851 1.00 32.38 254 ARG A C 1
ATOM 2007 O O . ARG A 1 254 ? -14.948 38.400 1.993 1.00 32.38 254 ARG A O 1
ATOM 2014 N N . ASP A 1 255 ? -16.094 39.210 3.764 1.00 35.94 255 ASP A N 1
ATOM 2015 C CA . ASP A 1 255 ? -17.501 38.847 3.526 1.00 35.94 255 ASP A CA 1
ATOM 2016 C C . ASP A 1 255 ? -17.871 37.466 2.947 1.00 35.94 255 ASP A C 1
ATOM 2018 O O . ASP A 1 255 ? -18.108 37.315 1.751 1.00 35.94 255 ASP A O 1
ATOM 2022 N N . ALA A 1 256 ? -18.176 36.522 3.848 1.00 28.53 256 ALA A N 1
ATOM 2023 C CA . ALA A 1 256 ? -19.445 35.777 3.818 1.00 28.53 256 ALA A CA 1
ATOM 2024 C C . ALA A 1 256 ? -19.772 35.177 5.204 1.00 28.53 256 ALA A C 1
ATOM 2026 O O . ALA A 1 256 ? -18.890 34.691 5.908 1.00 28.53 256 ALA A O 1
ATOM 2027 N N . ASN A 1 257 ? -21.050 35.199 5.599 1.00 37.97 257 ASN A N 1
ATOM 2028 C CA . ASN A 1 257 ? -21.524 34.700 6.897 1.00 37.97 257 ASN A CA 1
ATOM 2029 C C . ASN A 1 257 ? -21.277 33.194 7.097 1.00 37.97 257 ASN A C 1
ATOM 2031 O O . ASN A 1 257 ? -21.918 32.388 6.424 1.00 37.97 257 ASN A O 1
ATOM 2035 N N . ILE A 1 258 ? -20.519 32.815 8.132 1.00 28.67 258 ILE A N 1
ATOM 2036 C CA . ILE A 1 258 ? -20.726 31.544 8.844 1.00 28.67 258 ILE A CA 1
ATOM 2037 C C . ILE A 1 258 ? -20.666 31.807 10.353 1.00 28.67 258 ILE A C 1
ATOM 2039 O O . ILE A 1 258 ? -19.647 32.239 10.887 1.00 28.67 258 ILE A O 1
ATOM 2043 N N . SER A 1 259 ? -21.783 31.554 11.036 1.00 23.92 259 SER A N 1
ATOM 2044 C CA . SER A 1 259 ? -21.887 31.605 12.495 1.00 23.92 259 SER A CA 1
ATOM 2045 C C . SER A 1 259 ? -21.517 30.246 13.082 1.00 23.92 259 SER A C 1
ATOM 2047 O O . SER A 1 259 ? -22.179 29.254 12.779 1.00 23.92 259 SER A O 1
ATOM 2049 N N . PHE A 1 260 ? -20.513 30.211 13.958 1.00 26.22 260 PHE A N 1
ATOM 2050 C CA . PHE A 1 260 ? -20.282 29.095 14.874 1.00 26.22 260 PHE A CA 1
ATOM 2051 C C . PHE A 1 260 ? -20.412 29.604 16.310 1.00 26.22 260 PHE A C 1
ATOM 2053 O O . PHE A 1 260 ? -19.557 30.335 16.807 1.00 26.22 260 PHE A O 1
ATOM 2060 N N . GLN A 1 261 ? -21.503 29.225 16.978 1.00 26.77 261 GLN A N 1
ATOM 2061 C CA . GLN A 1 261 ? -21.642 29.407 18.420 1.00 26.77 261 GLN A CA 1
ATOM 2062 C C . GLN A 1 261 ? -20.872 28.290 19.129 1.00 26.77 261 GLN A C 1
ATOM 2064 O O . GLN A 1 261 ? -21.335 27.154 19.185 1.00 26.77 261 GLN A O 1
ATOM 2069 N N . ASN A 1 262 ? -19.700 28.618 19.674 1.00 27.86 262 ASN A N 1
ATOM 2070 C CA . ASN A 1 262 ? -19.001 27.732 20.597 1.00 27.86 262 ASN A CA 1
ATOM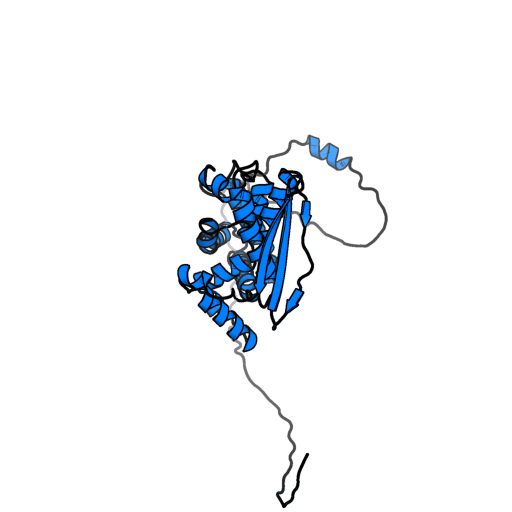 2071 C C . ASN A 1 262 ? -19.760 27.695 21.929 1.00 27.86 262 ASN A C 1
ATOM 2073 O O . ASN A 1 262 ? -19.793 28.690 22.652 1.00 27.86 262 ASN A O 1
ATOM 2077 N N . THR A 1 263 ? -20.343 26.547 22.266 1.00 29.44 263 THR A N 1
ATOM 2078 C CA . THR A 1 263 ? -20.888 26.289 23.603 1.00 29.44 263 THR A CA 1
ATOM 2079 C C . THR A 1 263 ? -19.787 25.687 24.473 1.00 29.44 263 THR A C 1
ATOM 2081 O O . THR A 1 263 ? -19.358 24.557 24.244 1.00 29.44 263 THR A O 1
ATOM 2084 N N . GLU A 1 264 ? -19.310 26.433 25.469 1.00 28.44 264 GLU A N 1
ATOM 2085 C CA . GLU A 1 264 ? -18.284 25.953 26.400 1.00 28.44 264 GLU A CA 1
ATOM 2086 C C . GLU A 1 264 ? -18.827 24.825 27.294 1.00 28.44 264 GLU A C 1
ATOM 2088 O O . GLU A 1 264 ? -19.761 25.022 28.075 1.00 28.44 264 GLU A O 1
ATOM 2093 N N . ILE A 1 265 ? -18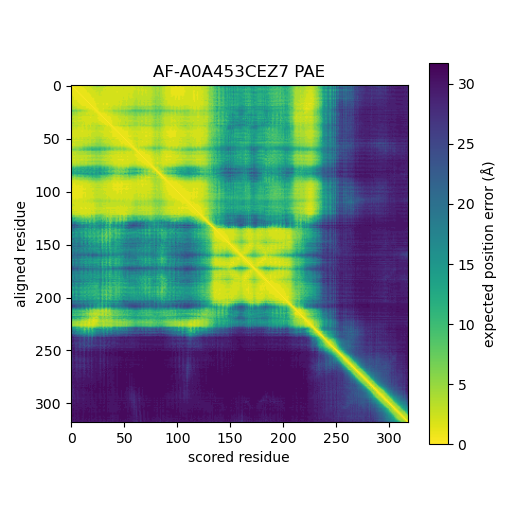.212 23.640 27.232 1.00 28.00 265 ILE A N 1
ATOM 2094 C CA . ILE A 1 265 ? -18.474 22.555 28.186 1.00 28.00 265 ILE A CA 1
ATOM 2095 C C . ILE A 1 265 ? -17.557 22.756 29.397 1.00 28.00 265 ILE A C 1
ATOM 2097 O O . ILE A 1 265 ? -16.382 22.393 29.382 1.00 28.00 265 ILE A O 1
ATOM 2101 N N . SER A 1 266 ? -18.098 23.348 30.462 1.00 25.27 266 SER A N 1
ATOM 2102 C CA . SER A 1 266 ? -17.368 23.546 31.717 1.00 25.27 266 SER A CA 1
ATOM 2103 C C . SER A 1 266 ? -17.392 22.279 32.577 1.00 25.27 266 SER A C 1
ATOM 2105 O O . SER A 1 266 ? -18.415 21.939 33.173 1.00 25.27 266 SER A O 1
ATOM 2107 N N . ILE A 1 267 ? -16.252 21.591 32.685 1.00 27.77 267 ILE A N 1
ATOM 2108 C CA . ILE A 1 267 ? -16.060 20.502 33.651 1.00 27.77 267 ILE A CA 1
ATOM 2109 C C . ILE A 1 267 ? -15.439 21.087 34.927 1.00 27.77 267 ILE A C 1
ATOM 2111 O O . ILE A 1 267 ? -14.242 21.366 34.980 1.00 27.77 267 ILE A O 1
ATOM 2115 N N . ARG A 1 268 ? -16.246 21.243 35.984 1.00 25.95 268 ARG A N 1
ATOM 2116 C CA . ARG A 1 268 ? -15.762 21.461 37.359 1.00 25.95 268 ARG A CA 1
ATOM 2117 C C . ARG A 1 268 ? -16.079 20.248 38.223 1.00 25.95 268 ARG A C 1
ATOM 2119 O O . ARG A 1 268 ? -17.245 19.950 38.462 1.00 25.95 268 ARG A O 1
ATOM 2126 N N . GLY A 1 269 ? -15.041 19.607 38.749 1.00 25.39 269 GLY A N 1
ATOM 2127 C CA . GLY A 1 269 ? -15.159 18.664 39.856 1.00 25.39 269 GLY A CA 1
ATOM 2128 C C . GLY A 1 269 ? -14.698 19.297 41.168 1.00 25.39 269 GLY A C 1
ATOM 2129 O O . GLY A 1 269 ? -13.600 19.847 41.226 1.00 25.39 269 GLY A O 1
ATOM 2130 N N . THR A 1 270 ? -15.491 19.154 42.232 1.00 25.17 270 THR A N 1
ATOM 2131 C CA . THR A 1 270 ? -15.015 19.321 43.615 1.00 25.17 270 THR A CA 1
ATOM 2132 C C . THR A 1 270 ? -15.758 18.373 44.559 1.00 25.17 270 THR A C 1
ATOM 2134 O O . THR A 1 270 ? -16.938 18.086 44.372 1.00 25.17 270 THR A O 1
ATOM 2137 N N . LEU A 1 271 ? -15.046 17.846 45.559 1.00 24.05 271 LEU A N 1
ATOM 2138 C CA . LEU A 1 271 ? -15.517 16.815 46.492 1.00 24.05 271 LEU A CA 1
ATOM 2139 C C . LEU A 1 271 ? -16.393 17.352 47.644 1.00 24.05 271 LEU A C 1
ATOM 2141 O O . LEU A 1 271 ? -16.137 18.448 48.130 1.00 24.05 271 LEU A O 1
ATOM 2145 N N . ARG A 1 272 ? -17.208 16.435 48.216 1.00 23.08 272 ARG A N 1
ATOM 2146 C CA . ARG A 1 272 ? -17.764 16.433 49.602 1.00 23.08 272 ARG A CA 1
ATOM 2147 C C . ARG A 1 272 ? -18.815 17.538 49.893 1.00 23.08 272 ARG A C 1
ATOM 2149 O O . ARG A 1 272 ? -18.788 18.592 49.285 1.00 23.08 272 ARG A O 1
ATOM 2156 N N . THR A 1 273 ? -19.821 17.373 50.763 1.00 23.70 273 THR A N 1
ATOM 2157 C CA . THR A 1 273 ? -20.093 16.411 51.863 1.00 23.70 273 THR A CA 1
ATOM 2158 C C . THR A 1 273 ? -21.590 16.040 51.941 1.00 23.70 273 THR A C 1
ATOM 2160 O O . THR A 1 273 ? -22.439 16.665 51.317 1.00 23.70 273 THR A O 1
ATOM 2163 N N . SER A 1 274 ? -21.913 15.052 52.779 1.00 24.78 274 SER A N 1
ATOM 2164 C CA . SER A 1 274 ? -23.260 14.635 53.204 1.00 24.78 274 SER A CA 1
ATOM 2165 C C . SER A 1 274 ? -24.186 15.740 53.746 1.00 24.78 274 SER A C 1
ATOM 2167 O O . SER A 1 274 ? -23.757 16.512 54.602 1.00 24.78 274 SER A O 1
ATOM 2169 N N . SER A 1 275 ? -25.492 15.653 53.450 1.00 25.28 275 SER A N 1
ATOM 2170 C CA . SER A 1 275 ? -26.539 15.748 54.488 1.00 25.28 275 SER A CA 1
ATOM 2171 C C . SER A 1 275 ? -27.879 15.136 54.042 1.00 25.28 275 SER A C 1
ATOM 2173 O O . SER A 1 275 ? -28.162 15.014 52.853 1.00 25.28 275 SER A O 1
ATOM 2175 N N . GLN A 1 276 ? -28.698 14.732 55.012 1.00 24.75 276 GLN A N 1
ATOM 2176 C CA . GLN A 1 276 ? -30.045 14.175 54.832 1.00 24.75 276 GLN A CA 1
A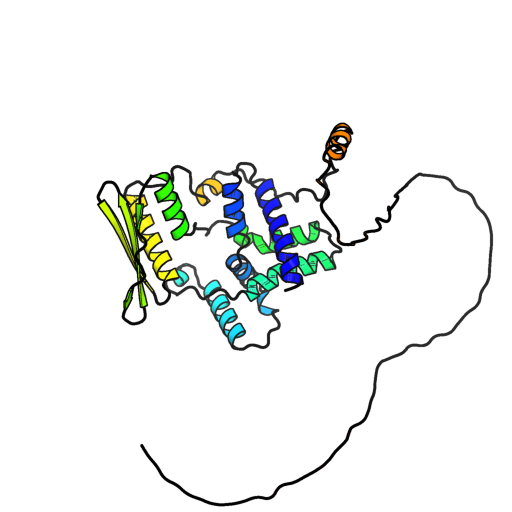TOM 2177 C C . GLN A 1 276 ? -31.087 15.292 54.615 1.00 24.75 276 GLN A C 1
ATOM 2179 O O . GLN A 1 276 ? -30.978 16.323 55.277 1.00 24.75 276 GLN A O 1
ATOM 2184 N N . ARG A 1 277 ? -32.182 15.032 53.872 1.00 23.55 277 ARG A N 1
ATOM 2185 C CA . ARG A 1 277 ? -33.548 14.859 54.446 1.00 23.55 277 ARG A CA 1
ATOM 2186 C C . ARG A 1 277 ? -34.706 14.851 53.419 1.00 23.55 277 ARG A C 1
ATOM 2188 O O . ARG A 1 277 ? -34.828 15.731 52.584 1.00 23.55 277 ARG A O 1
ATOM 2195 N N . THR A 1 278 ? -35.594 13.873 53.630 1.00 23.98 278 THR A N 1
ATOM 2196 C CA . THR A 1 278 ? -37.073 13.890 53.498 1.00 23.98 278 THR A CA 1
ATOM 2197 C C . THR A 1 278 ? -37.790 14.309 52.202 1.00 23.98 278 THR A C 1
ATOM 2199 O O . THR A 1 278 ? -37.944 15.488 51.920 1.00 23.98 278 THR A O 1
ATOM 2202 N N . ALA A 1 279 ? -38.467 13.298 51.640 1.00 24.12 279 ALA A N 1
ATOM 2203 C CA . ALA A 1 279 ? -39.920 13.231 51.395 1.00 24.12 279 ALA A CA 1
ATOM 2204 C C . ALA A 1 279 ? -40.577 14.122 50.317 1.00 24.12 279 ALA A C 1
ATOM 2206 O O . ALA A 1 279 ? -40.581 15.344 50.386 1.00 24.12 279 ALA A O 1
ATOM 2207 N N . GLY A 1 280 ? -41.284 13.452 49.398 1.00 25.33 280 GLY A N 1
ATOM 2208 C CA . GLY A 1 280 ? -42.133 14.064 48.375 1.00 25.33 280 GLY A CA 1
ATOM 2209 C C . GLY A 1 280 ? -42.820 13.007 47.507 1.00 25.33 280 GLY A C 1
ATOM 2210 O O . GLY A 1 280 ? -42.485 12.857 46.338 1.00 25.33 280 GLY A O 1
ATOM 2211 N N . ASN A 1 281 ? -43.744 12.231 48.086 1.00 23.89 281 ASN A N 1
ATOM 2212 C CA . ASN A 1 281 ? -44.588 11.310 47.318 1.00 23.89 281 ASN A CA 1
ATOM 2213 C C . ASN A 1 281 ? -45.501 12.092 46.364 1.00 23.89 281 ASN A C 1
ATOM 2215 O O . ASN A 1 281 ? -46.327 12.857 46.857 1.00 23.89 281 ASN A O 1
ATOM 2219 N N . THR A 1 282 ? -45.521 11.730 45.078 1.00 26.17 282 THR A N 1
ATOM 2220 C CA . THR A 1 282 ? -46.810 11.587 44.382 1.00 26.17 282 THR A CA 1
ATOM 2221 C C . THR A 1 282 ? -46.772 10.439 43.380 1.00 26.17 282 THR A C 1
ATOM 2223 O O . THR A 1 282 ? -45.952 10.390 42.471 1.00 26.17 282 THR A O 1
ATOM 2226 N N . MET A 1 283 ? -47.692 9.507 43.580 1.00 23.19 283 MET A N 1
ATOM 2227 C CA . MET A 1 283 ? -47.962 8.352 42.736 1.00 23.19 283 MET A CA 1
ATOM 2228 C C . MET A 1 283 ? -49.001 8.760 41.685 1.00 23.19 283 MET A C 1
ATOM 2230 O O . MET A 1 283 ? -50.017 9.324 42.072 1.00 23.19 283 MET A O 1
ATOM 2234 N N . PHE A 1 284 ? -48.800 8.440 40.407 1.00 25.03 284 PHE A N 1
ATOM 2235 C CA . PHE A 1 284 ? -49.893 8.104 39.483 1.00 25.03 284 PHE A CA 1
ATOM 2236 C C . PHE A 1 284 ? -49.367 7.183 38.377 1.00 25.03 284 PHE A C 1
ATOM 2238 O O . PHE A 1 284 ? -48.167 7.133 38.114 1.00 25.03 284 PHE A O 1
ATOM 2245 N N . SER A 1 285 ? -50.255 6.359 37.833 1.00 23.33 285 SER A N 1
ATOM 2246 C CA . SER A 1 285 ? -49.925 5.091 37.185 1.00 23.33 285 SER A CA 1
ATOM 2247 C C . SER A 1 285 ? -50.579 4.948 35.812 1.00 23.33 285 SER A C 1
ATOM 2249 O O . SER A 1 285 ? -51.635 5.536 35.596 1.00 23.33 285 SER A O 1
ATOM 2251 N N . LYS A 1 286 ? -50.001 4.052 34.989 1.00 24.34 286 LYS A N 1
ATOM 2252 C CA . LYS A 1 286 ? -50.584 3.454 33.766 1.00 24.34 286 LYS A CA 1
ATOM 2253 C C . LYS A 1 286 ? -50.798 4.443 32.595 1.00 24.34 286 LYS A C 1
ATOM 2255 O O . LYS A 1 286 ? -50.965 5.632 32.806 1.00 24.34 286 LYS A O 1
ATOM 2260 N N . ASP A 1 287 ? -50.694 4.053 31.326 1.00 24.89 287 ASP A N 1
ATOM 2261 C CA . ASP A 1 287 ? -51.020 2.767 30.691 1.00 24.89 287 ASP A CA 1
ATOM 2262 C C . ASP A 1 287 ? -49.967 2.292 29.664 1.00 24.89 287 ASP A C 1
ATOM 2264 O O . ASP A 1 287 ? -49.111 3.054 29.211 1.00 24.89 287 ASP A O 1
ATOM 2268 N N . ASP A 1 288 ? -50.064 1.012 29.292 1.00 23.62 288 ASP A N 1
ATOM 2269 C CA . ASP A 1 288 ? -49.381 0.409 28.141 1.00 23.62 288 ASP A CA 1
ATOM 2270 C C . ASP A 1 288 ? -49.890 0.978 26.799 1.00 23.62 288 ASP A C 1
ATOM 2272 O O . ASP A 1 288 ? -51.013 1.468 26.716 1.00 23.62 288 ASP A O 1
ATOM 2276 N N . VAL A 1 289 ? -49.108 0.812 25.722 1.00 26.39 289 VAL A N 1
ATOM 2277 C CA . VAL A 1 289 ? -49.560 0.182 24.456 1.00 26.39 289 VAL A CA 1
ATOM 2278 C C . VAL A 1 289 ? -48.385 0.063 23.475 1.00 26.39 289 VAL A C 1
ATOM 2280 O O . VAL A 1 289 ? -47.680 1.023 23.168 1.00 26.39 289 VAL A O 1
ATOM 2283 N N . SER A 1 290 ? -48.195 -1.149 22.959 1.00 24.17 290 SER A N 1
ATOM 2284 C CA . SER A 1 290 ? -47.292 -1.486 21.859 1.00 24.17 290 SER A CA 1
ATOM 2285 C C . SER A 1 290 ? -47.894 -1.108 20.500 1.00 24.17 290 SER A C 1
ATOM 2287 O O . SER A 1 290 ? -49.095 -1.251 20.285 1.00 24.17 290 SER A O 1
ATOM 2289 N N . ILE A 1 291 ? -47.060 -0.692 19.538 1.00 27.25 291 ILE A N 1
ATOM 2290 C CA . ILE A 1 291 ? -47.479 -0.543 18.134 1.00 27.25 291 ILE A CA 1
ATOM 2291 C C . ILE A 1 291 ? -46.537 -1.336 17.226 1.00 27.25 291 ILE A C 1
ATOM 2293 O O . ILE A 1 291 ? -45.407 -0.933 16.944 1.00 27.25 291 ILE A O 1
ATOM 2297 N N . GLU A 1 292 ? -47.035 -2.480 16.762 1.00 24.33 292 GLU A N 1
ATOM 2298 C CA . GLU A 1 292 ? -46.438 -3.264 15.684 1.00 24.33 292 GLU A CA 1
ATOM 2299 C C . GLU A 1 292 ? -46.692 -2.630 14.306 1.00 24.33 292 GLU A C 1
ATOM 2301 O O . GLU A 1 292 ? -47.645 -1.882 14.084 1.00 24.33 292 GLU A O 1
ATOM 2306 N N . ARG A 1 293 ? -45.846 -2.988 13.336 1.00 23.94 293 ARG A N 1
ATOM 2307 C CA . ARG A 1 293 ? -46.062 -2.706 11.911 1.00 23.94 293 ARG A CA 1
ATOM 2308 C C . ARG A 1 293 ? -46.979 -3.770 11.304 1.00 23.94 293 ARG A C 1
ATOM 2310 O O . ARG A 1 293 ? -46.621 -4.940 11.391 1.00 23.94 293 ARG A O 1
ATOM 2317 N N . ASN A 1 294 ? -48.020 -3.380 10.554 1.00 23.42 294 ASN A N 1
ATOM 2318 C CA . ASN A 1 294 ? -48.165 -3.720 9.119 1.00 23.42 294 ASN A CA 1
ATOM 2319 C C . ASN A 1 294 ? -49.537 -3.378 8.502 1.00 23.42 294 ASN A C 1
ATOM 2321 O O . ASN A 1 294 ? -50.526 -3.215 9.207 1.00 23.42 294 ASN A O 1
ATOM 2325 N N . ASN A 1 295 ? -49.558 -3.440 7.157 1.00 24.23 295 ASN A N 1
ATOM 2326 C CA . ASN A 1 295 ? -50.715 -3.578 6.252 1.00 24.23 295 ASN A CA 1
ATOM 2327 C C . ASN A 1 295 ? -51.566 -2.306 6.007 1.00 24.23 295 ASN A C 1
ATOM 2329 O O . ASN A 1 295 ? -51.856 -1.568 6.932 1.00 24.23 295 ASN A O 1
ATOM 2333 N N . GLN A 1 296 ? -52.088 -1.982 4.814 1.00 25.02 296 GLN A N 1
ATOM 2334 C CA . GLN A 1 296 ? -51.950 -2.447 3.416 1.00 25.02 296 GLN A CA 1
ATOM 2335 C C . GLN A 1 296 ? -52.968 -1.657 2.530 1.00 25.02 296 GLN A C 1
ATOM 2337 O O . GLN A 1 296 ? -53.929 -1.110 3.065 1.00 25.02 296 GLN A O 1
ATOM 2342 N N . LEU A 1 297 ? -52.827 -1.776 1.190 1.00 23.06 297 LEU A N 1
ATOM 2343 C CA . LEU A 1 297 ? -53.809 -1.579 0.078 1.00 23.06 297 LEU A CA 1
ATOM 2344 C C . LEU A 1 297 ? -53.946 -0.155 -0.508 1.00 23.06 297 LEU A C 1
ATOM 2346 O O . LEU A 1 297 ? -53.824 0.816 0.219 1.00 23.06 297 LEU A O 1
ATOM 2350 N N . LYS A 1 298 ? -54.205 0.079 -1.813 1.00 23.84 298 LYS A N 1
ATOM 2351 C CA . LYS A 1 298 ? -54.679 -0.715 -2.992 1.00 23.84 298 LYS A CA 1
ATOM 2352 C C . LYS A 1 298 ? -53.992 -0.147 -4.265 1.00 23.84 298 LYS A C 1
ATOM 2354 O O . LYS A 1 298 ? -53.776 1.052 -4.325 1.00 23.84 298 LYS A O 1
ATOM 2359 N N . VAL A 1 299 ? -53.511 -0.917 -5.250 1.00 23.53 299 VAL A N 1
ATOM 2360 C CA . VAL A 1 299 ? -54.222 -1.595 -6.370 1.00 23.53 299 VAL A CA 1
ATOM 2361 C C . VAL A 1 299 ? -55.142 -0.703 -7.229 1.00 23.53 299 VAL A C 1
ATOM 2363 O O . VAL A 1 299 ? -56.222 -0.325 -6.788 1.00 23.53 299 VAL A O 1
ATOM 2366 N N . ALA A 1 300 ? -54.793 -0.557 -8.514 1.00 24.34 300 ALA A N 1
ATOM 2367 C CA . ALA A 1 300 ? -55.720 -0.320 -9.629 1.00 24.34 300 ALA A CA 1
ATOM 2368 C C . ALA A 1 300 ? -55.338 -1.230 -10.822 1.00 24.34 300 ALA A C 1
ATOM 2370 O O . ALA A 1 300 ? -54.159 -1.512 -11.028 1.00 24.34 300 ALA A O 1
ATOM 2371 N N . LYS A 1 301 ? -56.331 -1.736 -11.569 1.00 23.58 301 LYS A N 1
ATOM 2372 C CA . LYS A 1 301 ? -56.191 -2.704 -12.683 1.00 23.58 301 LYS A CA 1
ATOM 2373 C C . LYS A 1 301 ? -56.748 -2.132 -13.991 1.00 23.58 301 LYS A C 1
ATOM 2375 O O . LYS A 1 301 ? -57.752 -1.434 -13.925 1.00 23.58 301 LYS A O 1
ATOM 2380 N N . GLN A 1 302 ? -56.230 -2.607 -15.129 1.00 24.86 302 GLN A N 1
ATOM 2381 C CA . GLN A 1 302 ? -56.948 -2.997 -16.370 1.00 24.86 302 GLN A CA 1
ATOM 2382 C C . GLN A 1 302 ? -55.895 -3.656 -17.303 1.00 24.86 302 GLN A C 1
ATOM 2384 O O . GLN A 1 302 ? -54.819 -3.095 -17.464 1.00 24.86 302 GLN A O 1
ATOM 2389 N N . ASN A 1 303 ? -55.974 -4.935 -17.714 1.00 23.42 303 ASN A N 1
ATOM 2390 C CA . ASN A 1 303 ? -56.897 -5.584 -18.676 1.00 23.42 303 ASN A CA 1
ATOM 2391 C C . ASN A 1 303 ? -56.961 -4.821 -20.021 1.00 23.42 303 ASN A C 1
ATOM 2393 O O . ASN A 1 303 ? -57.295 -3.648 -19.992 1.00 23.42 303 ASN A O 1
ATOM 2397 N N . ALA A 1 304 ? -56.749 -5.376 -21.224 1.00 23.62 304 ALA A N 1
ATOM 2398 C CA . ALA A 1 304 ? -56.355 -6.716 -21.716 1.00 23.62 304 ALA A CA 1
ATOM 2399 C C . ALA A 1 304 ? -55.671 -6.528 -23.121 1.00 23.62 304 ALA A C 1
ATOM 2401 O O . ALA A 1 304 ? -55.335 -5.394 -23.441 1.00 23.62 304 ALA A O 1
ATOM 2402 N N . CYS A 1 305 ? -55.402 -7.480 -24.035 1.00 24.05 305 CYS A N 1
ATOM 2403 C CA . CYS A 1 305 ? -55.732 -8.908 -24.208 1.00 24.05 305 CYS A CA 1
ATOM 2404 C C . CYS A 1 305 ? -54.717 -9.595 -25.184 1.00 24.05 305 CYS A C 1
ATOM 2406 O O . CYS A 1 305 ? -53.643 -9.056 -25.428 1.00 24.05 305 CYS A O 1
ATOM 2408 N N . LEU A 1 306 ? -55.065 -10.751 -25.774 1.00 26.11 306 LEU A N 1
ATOM 2409 C CA . LEU A 1 306 ? -54.386 -11.430 -26.905 1.00 26.11 306 LEU A CA 1
ATOM 2410 C C . LEU A 1 306 ? -55.420 -11.792 -27.995 1.00 26.11 306 LEU A C 1
ATOM 2412 O O . LEU A 1 306 ? -56.593 -11.971 -27.664 1.00 26.11 306 LEU A O 1
ATOM 2416 N N . PRO A 1 307 ? -55.014 -11.967 -29.271 1.00 30.02 307 PRO A N 1
ATOM 2417 C CA . PRO A 1 307 ? -55.017 -13.328 -29.833 1.00 30.02 307 PRO A CA 1
ATOM 2418 C C . PRO A 1 307 ? -53.833 -13.659 -30.781 1.00 30.02 307 PRO A C 1
ATOM 2420 O O . PRO A 1 307 ? -52.904 -12.880 -30.961 1.00 30.02 307 PRO A O 1
ATOM 2423 N N . LYS A 1 308 ? -53.845 -14.891 -31.317 1.00 25.77 308 LYS A N 1
ATOM 2424 C CA . LYS A 1 308 ? -52.731 -15.613 -31.971 1.00 25.77 308 LYS A CA 1
ATOM 2425 C C . LYS A 1 308 ? -52.715 -15.518 -33.511 1.00 25.77 308 LYS A C 1
ATOM 2427 O O . LYS A 1 308 ? -53.776 -15.464 -34.122 1.00 25.77 308 LYS A O 1
ATOM 2432 N N . GLY A 1 309 ? -51.536 -15.781 -34.095 1.00 24.27 309 GLY A N 1
ATOM 2433 C CA . GLY A 1 309 ? -51.359 -16.367 -35.441 1.00 24.27 309 GLY A CA 1
ATOM 2434 C C . GLY A 1 309 ? -51.221 -15.364 -36.604 1.00 24.27 309 GLY A C 1
ATOM 2435 O O . GLY A 1 309 ? -51.699 -14.246 -36.497 1.00 24.27 309 GLY A O 1
ATOM 2436 N N . THR A 1 310 ? -50.592 -15.679 -37.747 1.00 24.62 310 THR A N 1
ATOM 2437 C CA . THR A 1 310 ? -49.897 -16.913 -38.189 1.00 24.62 310 THR A CA 1
ATOM 2438 C C . THR A 1 310 ? -48.950 -16.582 -39.371 1.00 24.62 310 THR A C 1
ATOM 2440 O O . THR A 1 310 ? -49.167 -15.600 -40.071 1.00 24.62 310 THR A O 1
ATOM 2443 N N . THR A 1 311 ? -48.023 -17.495 -39.698 1.00 26.61 311 THR A N 1
ATOM 2444 C CA . THR A 1 311 ? -47.442 -17.753 -41.049 1.00 26.61 311 THR A CA 1
ATOM 2445 C C . THR A 1 311 ? -46.317 -16.877 -41.651 1.00 26.61 311 THR A C 1
ATOM 2447 O O . THR A 1 311 ? -46.542 -15.789 -42.154 1.00 26.61 311 THR A O 1
ATOM 2450 N N . GLN A 1 312 ? -45.181 -17.569 -41.851 1.00 28.14 312 GLN A N 1
ATOM 2451 C CA . GLN A 1 312 ? -44.419 -17.737 -43.110 1.00 28.14 312 GLN A CA 1
ATOM 2452 C C . GLN A 1 312 ? -43.422 -16.687 -43.648 1.00 28.14 312 GLN A C 1
ATOM 2454 O O . GLN A 1 312 ? -43.757 -15.540 -43.899 1.00 28.14 312 GLN A O 1
ATOM 2459 N N . LYS A 1 313 ? -42.294 -17.274 -44.104 1.00 30.66 313 LYS A N 1
ATOM 2460 C CA . LYS A 1 313 ? -41.398 -16.871 -45.212 1.00 30.66 313 LYS A CA 1
ATOM 2461 C C . LYS A 1 313 ? -40.514 -15.632 -44.993 1.00 30.66 313 LYS A C 1
ATOM 2463 O O . LYS A 1 313 ? -40.919 -14.686 -44.345 1.00 30.66 313 LYS A O 1
ATOM 2468 N N . ASN A 1 314 ? -39.334 -15.529 -45.610 1.00 27.12 314 ASN A N 1
ATOM 2469 C CA . ASN A 1 314 ? -38.324 -16.496 -46.095 1.00 27.12 314 ASN A CA 1
ATOM 2470 C C . ASN A 1 314 ? -37.125 -15.650 -46.587 1.00 27.12 314 ASN A C 1
ATOM 2472 O O . ASN A 1 314 ? -37.347 -14.487 -46.900 1.00 27.12 314 ASN A O 1
ATOM 2476 N N . ILE A 1 315 ? -35.958 -16.267 -46.836 1.00 31.58 315 ILE A N 1
ATOM 2477 C CA . ILE A 1 315 ? -34.881 -15.745 -47.724 1.00 31.58 315 ILE A CA 1
ATOM 2478 C C . ILE A 1 315 ? -34.125 -14.487 -47.206 1.00 31.58 315 ILE A C 1
ATOM 2480 O O . ILE A 1 315 ? -34.720 -13.613 -46.599 1.00 31.58 315 ILE A O 1
ATOM 2484 N N . ARG A 1 316 ? -32.832 -14.248 -47.482 1.00 30.42 316 ARG A N 1
ATOM 2485 C CA . ARG A 1 316 ? -31.612 -15.067 -47.719 1.00 30.42 316 ARG A CA 1
ATOM 2486 C C . ARG A 1 316 ? -30.504 -14.065 -48.104 1.00 30.42 316 ARG A C 1
ATOM 2488 O O . ARG A 1 316 ? -30.803 -13.213 -48.931 1.00 30.42 316 ARG A O 1
ATOM 2495 N N . LYS A 1 317 ? -29.250 -14.309 -47.691 1.00 35.41 317 LYS A N 1
ATOM 2496 C CA . LYS A 1 317 ? -28.020 -13.681 -48.237 1.00 35.41 317 LYS A CA 1
ATOM 2497 C C . LYS A 1 317 ? -27.887 -12.156 -48.014 1.00 35.41 317 LYS A C 1
ATOM 2499 O O . LYS A 1 317 ? -28.874 -11.480 -47.761 1.00 35.41 317 LYS A O 1
ATOM 2504 N N . GLU A 1 318 ? -26.682 -11.592 -48.032 1.00 43.44 318 GLU A N 1
ATOM 2505 C CA . GLU A 1 318 ? -25.373 -12.139 -48.452 1.00 43.44 318 GLU A CA 1
ATOM 2506 C C . GLU A 1 318 ? -24.301 -11.964 -47.367 1.00 43.44 318 GLU A C 1
ATOM 2508 O O . GLU A 1 318 ? -24.361 -10.940 -46.652 1.00 43.44 318 GLU A O 1
#

Nearest PDB structures (foldseek):
  7vg2-assembly1_A  TM=7.556E-01  e=1.065E-09  Arabidopsis thaliana
  7w0e-assembly1_A  TM=7.211E-01  e=4.177E-09  Drosophila melanogaster
  4m2z-assembly1_A  TM=7.505E-01  e=4.507E-08  Aquifex aeolicus VF5
  2l33-assembly1_A  TM=4.803E-01  e=8.495E-03  Homo sapiens
  2l3j-assembly1_A  TM=3.276E-01  e=1.094E-02  Rattus norvegicus